Protein AF-A0AA40ZS60-F1 (afdb_monomer_lite)

Secondary structure (DSSP, 8-state):
-HHHHHHHHHHHHHHHHHHHHHHHHTTSS-HHHHHHHHHHHHHHHHHHHHHHHHHHHHHHHHHHHHHHHHHHHHHHHHHHIIIIIHHHHHHHHHHHHHHHHHHHHTTSTT--HHHHHHHHHHHHHHHIIIIIHHHHHH-HHHHHHHHHHHHHHHHHHHHHHH-TT--TTSHHHHIIIIIHHHHHHHHHHHHHHHH----

Organism: NCBI:txid2725562

Foldseek 3Di:
DVVVVVVVVVVVVVVVPVVPVVVVVLVPDDPVVSVVVVVVVVVVVVVVVVVVVVVVVVVVVVVVVVVVVVVVLQVVLVVLLCVQVVVLVVLVVVLLVQLVVLLVLLLDQPRPLVVSLVSNVVSLVSCCVRPLVSCCVNPVVLSVVLNVLSVVLNVQLNVLSPDPVDRCNPVVSVCVRPVVSSVVSSVVNVCSSVVDDRD

Structure (mmCIF, N/CA/C/O backbone):
data_AF-A0AA40ZS60-F1
#
_entry.id   AF-A0AA40ZS60-F1
#
loop_
_atom_site.group_PDB
_atom_site.id
_atom_site.type_symbol
_atom_site.label_atom_id
_atom_site.label_alt_id
_atom_site.label_comp_id
_atom_site.label_asym_id
_atom_site.label_entity_id
_atom_site.label_seq_id
_atom_site.pdbx_PDB_ins_code
_atom_site.Cartn_x
_atom_site.Cartn_y
_atom_site.Cartn_z
_atom_site.occupancy
_atom_site.B_iso_or_equiv
_atom_site.auth_seq_id
_atom_site.auth_comp_id
_atom_site.auth_asym_id
_atom_site.auth_atom_id
_atom_site.pdbx_PDB_model_num
ATOM 1 N N . MET A 1 1 ? 29.402 -1.253 -17.908 1.00 43.25 1 MET A N 1
ATOM 2 C CA . MET A 1 1 ? 30.055 0.065 -18.084 1.00 43.25 1 MET A CA 1
ATOM 3 C C . MET A 1 1 ? 31.578 -0.020 -18.050 1.00 43.25 1 MET A C 1
ATOM 5 O O . MET A 1 1 ? 32.181 0.670 -18.847 1.00 43.25 1 MET A O 1
ATOM 9 N N . VAL A 1 2 ? 32.195 -0.852 -17.194 1.00 38.81 2 VAL A N 1
ATOM 10 C CA . VAL A 1 2 ? 33.664 -1.055 -17.176 1.00 38.81 2 VAL A CA 1
ATOM 11 C C . VAL A 1 2 ? 34.134 -2.032 -18.267 1.00 38.81 2 VAL A C 1
ATOM 13 O O . VAL A 1 2 ? 35.153 -1.788 -18.903 1.00 38.81 2 VAL A O 1
ATOM 16 N N . GLU A 1 3 ? 33.364 -3.088 -18.553 1.00 40.00 3 GLU A N 1
ATOM 17 C CA . GLU A 1 3 ? 33.705 -4.070 -19.600 1.00 40.00 3 GLU A CA 1
ATOM 18 C C . GLU A 1 3 ? 33.696 -3.475 -21.019 1.00 40.00 3 GLU A C 1
ATOM 20 O O . GLU A 1 3 ? 34.597 -3.760 -21.799 1.00 40.00 3 GLU A O 1
ATOM 25 N N . ASP A 1 4 ? 32.750 -2.583 -21.340 1.00 42.56 4 ASP A N 1
ATOM 26 C CA . ASP A 1 4 ? 32.656 -1.948 -22.668 1.00 42.56 4 ASP A CA 1
ATOM 27 C C . ASP A 1 4 ? 33.874 -1.068 -22.998 1.00 42.56 4 ASP A C 1
ATOM 29 O O . ASP A 1 4 ? 34.323 -1.022 -24.141 1.00 42.56 4 ASP A O 1
ATOM 33 N N . THR A 1 5 ? 34.443 -0.392 -21.996 1.00 49.16 5 THR A N 1
ATOM 34 C CA . THR A 1 5 ? 35.677 0.395 -22.145 1.00 49.16 5 THR A CA 1
ATOM 35 C C . THR A 1 5 ? 36.888 -0.485 -22.442 1.00 49.16 5 THR A C 1
ATOM 37 O O . THR A 1 5 ? 37.697 -0.115 -23.285 1.00 49.16 5 THR A O 1
ATOM 40 N N . ILE A 1 6 ? 36.970 -1.671 -21.829 1.00 49.72 6 ILE A N 1
ATOM 41 C CA . ILE A 1 6 ? 38.090 -2.608 -22.009 1.00 49.72 6 ILE A CA 1
ATOM 42 C C . ILE A 1 6 ? 38.112 -3.163 -23.439 1.00 49.72 6 ILE A C 1
ATOM 44 O O . ILE A 1 6 ? 39.173 -3.240 -24.055 1.00 49.72 6 ILE A O 1
ATOM 48 N N . PHE A 1 7 ? 36.946 -3.492 -24.006 1.00 53.38 7 PHE A N 1
ATOM 49 C CA . PHE A 1 7 ? 36.861 -3.969 -25.392 1.00 53.38 7 PHE A CA 1
ATOM 50 C C . PHE A 1 7 ? 37.237 -2.890 -26.419 1.00 53.38 7 PHE A C 1
ATOM 52 O O . PHE A 1 7 ? 37.855 -3.202 -27.438 1.00 53.38 7 PHE A O 1
ATOM 59 N N . ILE A 1 8 ? 36.897 -1.624 -26.157 1.00 55.66 8 ILE A N 1
ATOM 60 C CA . ILE A 1 8 ? 37.248 -0.502 -27.040 1.00 55.66 8 ILE A CA 1
ATOM 61 C C . ILE A 1 8 ? 38.750 -0.185 -26.952 1.00 55.66 8 ILE A C 1
ATOM 63 O O . ILE A 1 8 ? 39.377 0.033 -27.989 1.00 55.66 8 ILE A O 1
ATOM 67 N N . GLU A 1 9 ? 39.344 -0.217 -25.754 1.00 54.28 9 GLU A N 1
ATOM 68 C CA . GLU A 1 9 ? 40.789 -0.020 -25.555 1.00 54.28 9 GLU A CA 1
ATOM 69 C C . GLU A 1 9 ? 41.615 -1.127 -26.223 1.00 54.28 9 GLU A C 1
ATOM 71 O O . GLU A 1 9 ? 42.548 -0.835 -26.968 1.00 54.28 9 GLU A O 1
ATOM 76 N N . GLN A 1 10 ? 41.218 -2.394 -26.059 1.00 54.47 10 GLN A N 1
ATOM 77 C CA . GLN A 1 10 ? 41.893 -3.527 -26.703 1.00 54.47 10 GLN A CA 1
ATOM 78 C C . GLN A 1 10 ? 41.804 -3.476 -28.236 1.00 54.47 10 GLN A C 1
ATOM 80 O O . GLN A 1 10 ? 42.756 -3.850 -28.928 1.00 54.47 10 GLN A O 1
ATOM 85 N N . ALA A 1 11 ? 40.689 -2.985 -28.786 1.00 53.91 11 ALA A N 1
ATOM 86 C CA . ALA A 1 11 ? 40.546 -2.773 -30.225 1.00 53.91 11 ALA A CA 1
ATOM 87 C C . ALA A 1 11 ? 41.440 -1.627 -30.739 1.00 53.91 11 ALA A C 1
ATOM 89 O O . ALA A 1 11 ? 41.993 -1.733 -31.836 1.00 53.91 11 ALA A O 1
ATOM 90 N N . LEU A 1 12 ? 41.623 -0.562 -29.948 1.00 53.81 12 LEU A N 1
ATOM 91 C CA . LEU A 1 12 ? 42.510 0.561 -30.277 1.00 53.81 12 LEU A CA 1
ATOM 92 C C . LEU A 1 12 ? 43.995 0.172 -30.217 1.00 53.81 12 LEU A C 1
ATOM 94 O O . LEU A 1 12 ? 44.754 0.517 -31.124 1.00 53.81 12 LEU A O 1
ATOM 98 N N . ASP A 1 13 ? 44.402 -0.596 -29.207 1.00 51.62 13 ASP A N 1
ATOM 99 C CA . ASP A 1 13 ? 45.782 -1.082 -29.070 1.00 51.62 13 ASP A CA 1
ATOM 100 C C . ASP A 1 13 ? 46.158 -2.099 -30.156 1.00 51.62 13 ASP A C 1
ATOM 102 O O . ASP A 1 13 ? 47.293 -2.129 -30.640 1.00 51.62 13 ASP A O 1
ATOM 106 N N . SER A 1 14 ? 45.186 -2.888 -30.618 1.00 57.03 14 SER A N 1
ATOM 107 C CA . SER A 1 14 ? 45.367 -3.789 -31.761 1.00 57.03 14 SER A CA 1
ATOM 108 C C . SER A 1 14 ? 45.566 -3.027 -33.080 1.00 57.03 14 SER A C 1
ATOM 110 O O . SER A 1 14 ? 46.223 -3.532 -33.987 1.00 57.03 14 SER A O 1
ATOM 112 N N . LEU A 1 15 ? 45.048 -1.800 -33.204 1.00 50.91 15 LEU A N 1
ATOM 113 C CA . LEU A 1 15 ? 45.256 -0.943 -34.379 1.00 50.91 15 LEU A CA 1
ATOM 114 C C . LEU A 1 15 ? 46.623 -0.239 -34.365 1.00 50.91 15 LEU A C 1
ATOM 116 O O . LEU A 1 15 ? 47.173 0.028 -35.435 1.00 50.91 15 LEU A O 1
ATOM 120 N N . SER A 1 16 ? 47.184 0.051 -33.185 1.00 54.88 16 SER A N 1
ATOM 121 C CA . SER A 1 16 ? 48.438 0.812 -33.059 1.00 54.88 16 SER A CA 1
ATOM 122 C C . SER A 1 16 ? 49.704 -0.049 -33.176 1.00 54.88 16 SER A C 1
ATOM 124 O O . SER A 1 16 ? 50.720 0.439 -33.674 1.00 54.88 16 SER A O 1
ATOM 126 N N . ASN A 1 17 ? 49.640 -1.331 -32.786 1.00 52.34 17 ASN A N 1
ATOM 127 C CA . ASN A 1 17 ? 50.820 -2.203 -32.661 1.00 52.34 17 ASN A CA 1
ATOM 128 C C . ASN A 1 17 ? 51.055 -3.175 -33.833 1.00 52.34 17 ASN A C 1
ATOM 130 O O . ASN A 1 17 ? 52.170 -3.665 -34.018 1.00 52.34 17 ASN A O 1
ATOM 134 N N . VAL A 1 18 ? 50.057 -3.427 -34.684 1.00 52.84 18 VAL A N 1
ATOM 135 C CA . VAL A 1 18 ? 50.230 -4.224 -35.919 1.00 52.84 18 VAL A CA 1
ATOM 136 C C . VAL A 1 18 ? 51.209 -3.596 -36.946 1.00 52.84 18 VAL A C 1
ATOM 138 O O . VAL A 1 18 ? 51.947 -4.353 -37.585 1.00 52.84 18 VAL A O 1
ATOM 141 N N . PRO A 1 19 ? 51.339 -2.257 -37.092 1.00 52.72 19 PRO A N 1
ATOM 142 C CA . PRO A 1 19 ? 52.265 -1.647 -38.056 1.00 52.72 19 PRO A CA 1
ATOM 143 C C . PRO A 1 19 ? 53.757 -1.929 -37.787 1.00 52.72 19 PRO A C 1
ATOM 145 O O . PRO A 1 19 ? 54.567 -1.966 -38.721 1.00 52.72 19 PRO A O 1
ATOM 148 N N . GLN A 1 20 ? 54.158 -2.119 -36.524 1.00 51.19 20 GLN A N 1
ATOM 149 C CA . GLN A 1 20 ? 55.580 -2.199 -36.154 1.00 51.19 20 GLN A CA 1
ATOM 150 C C . GLN A 1 20 ? 56.211 -3.570 -36.426 1.00 51.19 20 GLN A C 1
ATOM 152 O O . GLN A 1 20 ? 57.350 -3.629 -36.882 1.00 51.19 20 GLN A O 1
ATOM 157 N N . ALA A 1 21 ? 55.488 -4.674 -36.224 1.00 52.75 21 ALA A N 1
ATOM 158 C CA . ALA A 1 21 ? 56.042 -6.012 -36.463 1.00 52.75 21 ALA A CA 1
ATOM 159 C C . ALA A 1 21 ? 56.184 -6.338 -37.965 1.00 52.75 21 ALA A C 1
ATOM 161 O O . ALA A 1 21 ? 57.132 -7.006 -38.380 1.00 52.75 21 ALA A O 1
ATOM 162 N N . VAL A 1 22 ? 55.270 -5.829 -38.798 1.00 53.44 22 VAL A N 1
ATOM 163 C CA . VAL A 1 22 ? 55.234 -6.099 -40.248 1.00 53.44 22 VAL A CA 1
ATOM 164 C C . VAL A 1 22 ? 56.262 -5.255 -41.012 1.00 53.44 22 VAL A C 1
ATOM 166 O O . VAL A 1 22 ? 56.898 -5.744 -41.947 1.00 53.44 22 VAL A O 1
ATOM 169 N N . SER A 1 23 ? 56.501 -4.011 -40.584 1.00 52.91 23 SER A N 1
ATOM 170 C CA . SER A 1 23 ? 57.473 -3.112 -41.228 1.00 52.91 23 SER A CA 1
ATOM 171 C C . SER A 1 23 ? 58.924 -3.609 -41.143 1.00 52.91 23 SER A C 1
ATOM 173 O O . SER A 1 23 ? 59.706 -3.369 -42.065 1.00 52.91 23 SER A O 1
ATOM 175 N N . VAL A 1 24 ? 59.279 -4.366 -40.098 1.00 54.69 24 VAL A N 1
ATOM 176 C CA . VAL A 1 24 ? 60.620 -4.955 -39.928 1.00 54.69 24 VAL A CA 1
ATOM 177 C C . VAL A 1 24 ? 60.843 -6.152 -40.865 1.00 54.69 24 VAL A C 1
ATOM 179 O O . VAL A 1 24 ? 61.927 -6.292 -41.430 1.00 54.69 24 VAL A O 1
ATOM 182 N N . 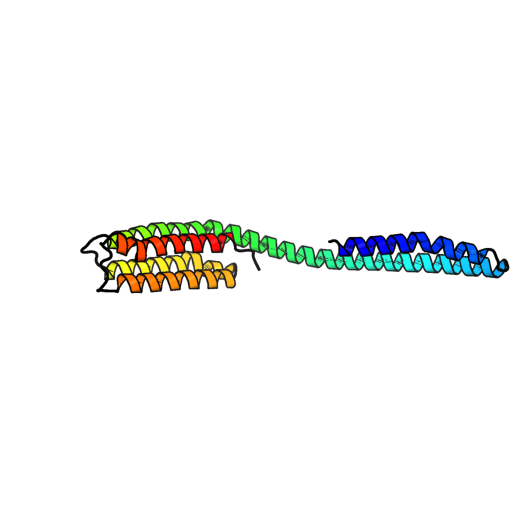PHE A 1 25 ? 59.817 -6.975 -41.109 1.00 52.41 25 PHE A N 1
ATOM 183 C CA . PHE A 1 25 ? 59.914 -8.156 -41.984 1.00 52.41 25 PHE A CA 1
ATOM 184 C C . PHE A 1 25 ? 59.927 -7.798 -43.487 1.00 52.41 25 PHE A C 1
ATOM 186 O O . PHE A 1 25 ? 60.478 -8.520 -44.318 1.00 52.41 25 PHE A O 1
ATOM 193 N N . LEU A 1 26 ? 59.368 -6.640 -43.854 1.00 50.38 26 LEU A N 1
ATOM 194 C CA . LEU A 1 26 ? 59.329 -6.129 -45.231 1.00 50.38 26 LEU A CA 1
ATOM 195 C C . LEU A 1 26 ? 60.673 -5.555 -45.727 1.00 50.38 26 LEU A C 1
ATOM 197 O O . LEU A 1 26 ? 60.802 -5.235 -46.909 1.00 50.38 26 LEU A O 1
ATOM 201 N N . ASN A 1 27 ? 61.681 -5.381 -44.867 1.00 54.94 27 ASN A N 1
ATOM 202 C CA . ASN A 1 27 ? 62.978 -4.806 -45.259 1.00 54.94 27 ASN A CA 1
ATOM 203 C C . ASN A 1 27 ? 64.022 -5.843 -45.711 1.00 54.94 27 ASN A C 1
ATOM 205 O O . ASN A 1 27 ? 65.072 -5.453 -46.214 1.00 54.94 27 ASN A O 1
ATOM 209 N N . THR A 1 28 ? 63.727 -7.142 -45.602 1.00 51.97 28 THR A N 1
ATOM 210 C CA . THR A 1 28 ? 64.647 -8.249 -45.938 1.00 51.97 28 THR A CA 1
ATOM 211 C C . THR A 1 28 ? 64.202 -9.108 -47.130 1.00 51.97 28 THR A C 1
ATOM 213 O O . THR A 1 28 ? 64.894 -10.059 -47.487 1.00 51.97 28 THR A O 1
ATOM 216 N N . SER A 1 29 ? 63.079 -8.787 -47.781 1.00 53.38 29 SER A N 1
ATOM 217 C CA . SER A 1 29 ? 62.515 -9.560 -48.900 1.00 53.38 29 SER A CA 1
ATOM 218 C C . SER A 1 29 ? 62.679 -8.861 -50.261 1.00 53.38 29 SER A C 1
ATOM 220 O O . SER A 1 29 ? 62.675 -7.636 -50.359 1.00 53.38 29 SER A O 1
ATOM 222 N N . SER A 1 30 ? 62.847 -9.663 -51.324 1.00 56.19 30 SER A N 1
ATOM 223 C CA . SER A 1 30 ? 62.997 -9.205 -52.719 1.00 56.19 30 SER A CA 1
ATOM 224 C C . SER A 1 30 ? 61.858 -8.249 -53.135 1.00 56.19 30 SER A C 1
ATOM 226 O O . SER A 1 30 ? 60.709 -8.474 -52.742 1.00 56.19 30 SER A O 1
ATOM 228 N N . PRO A 1 31 ? 62.140 -7.203 -53.944 1.00 60.78 31 PRO A N 1
ATOM 229 C CA . PRO A 1 31 ? 61.227 -6.081 -54.211 1.00 60.78 31 PRO A CA 1
ATOM 230 C C . PRO A 1 31 ? 59.842 -6.489 -54.733 1.00 60.78 31 PRO A C 1
ATOM 232 O O . PRO A 1 31 ? 58.862 -5.802 -54.467 1.00 60.78 31 PRO A O 1
ATOM 235 N N . ILE A 1 32 ? 59.740 -7.631 -55.417 1.00 57.78 32 ILE A N 1
ATOM 236 C CA . ILE A 1 32 ? 58.480 -8.149 -55.973 1.00 57.78 32 ILE A CA 1
ATOM 237 C C . ILE A 1 32 ? 57.552 -8.684 -54.867 1.00 57.78 32 ILE A C 1
ATOM 239 O O . ILE A 1 32 ? 56.347 -8.445 -54.898 1.00 57.78 32 ILE A O 1
ATOM 243 N N . TYR A 1 33 ? 58.102 -9.363 -53.856 1.00 57.44 33 TYR A N 1
ATOM 244 C CA . TYR A 1 33 ? 57.316 -9.916 -52.746 1.00 57.44 33 TYR A CA 1
ATOM 245 C C . TYR A 1 33 ? 56.830 -8.825 -51.788 1.00 57.44 33 TYR A C 1
ATOM 247 O O . TYR A 1 33 ? 55.738 -8.939 -51.236 1.00 57.44 33 TYR A O 1
ATOM 255 N N . LYS A 1 34 ? 57.607 -7.745 -51.635 1.00 63.12 34 LYS A N 1
ATOM 256 C CA . LYS A 1 34 ? 57.262 -6.594 -50.792 1.00 63.12 34 LYS A CA 1
ATOM 257 C C . LYS A 1 34 ? 56.017 -5.861 -51.302 1.00 63.12 34 LYS A C 1
ATOM 259 O O . LYS A 1 34 ? 55.135 -5.566 -50.505 1.00 63.12 34 LYS A O 1
ATOM 264 N N . SER A 1 35 ? 55.916 -5.620 -52.612 1.00 65.81 35 SER A N 1
ATOM 265 C CA . SER A 1 35 ? 54.746 -4.953 -53.206 1.00 65.81 35 SER A CA 1
ATOM 266 C C . SER A 1 35 ? 53.478 -5.802 -53.128 1.00 65.81 35 SER A C 1
ATOM 268 O O . SER A 1 35 ? 52.437 -5.293 -52.731 1.00 65.81 35 SER A O 1
ATOM 270 N N . ILE A 1 36 ? 53.566 -7.104 -53.425 1.00 69.12 36 ILE A N 1
ATOM 271 C CA . ILE A 1 36 ? 52.401 -8.002 -53.364 1.00 69.12 36 ILE A CA 1
ATOM 272 C C . ILE A 1 36 ? 51.890 -8.135 -51.921 1.00 69.12 36 ILE A C 1
ATOM 274 O O . ILE A 1 36 ? 50.683 -8.128 -51.686 1.00 69.12 36 ILE A O 1
ATOM 278 N N . LEU A 1 37 ? 52.796 -8.232 -50.943 1.00 69.06 37 LEU A N 1
ATOM 279 C CA . LEU A 1 37 ? 52.422 -8.357 -49.535 1.00 69.06 37 LEU A CA 1
ATOM 280 C C . LEU A 1 37 ? 51.814 -7.058 -48.977 1.00 69.06 37 LEU A C 1
ATOM 282 O O . LEU A 1 37 ? 50.862 -7.121 -48.201 1.00 69.06 37 LEU A O 1
ATOM 286 N N . ASP A 1 38 ? 52.320 -5.896 -49.398 1.00 72.44 38 ASP A N 1
ATOM 287 C CA . ASP A 1 38 ? 51.793 -4.586 -48.996 1.00 72.44 38 ASP A CA 1
ATOM 288 C C . ASP A 1 38 ? 50.390 -4.323 -49.582 1.00 72.44 38 ASP A C 1
ATOM 290 O O . ASP A 1 38 ? 49.503 -3.826 -48.884 1.00 72.44 38 ASP A O 1
ATOM 294 N N . ASP A 1 39 ? 50.139 -4.749 -50.824 1.00 74.44 39 ASP A N 1
ATOM 295 C CA . ASP A 1 39 ? 48.810 -4.672 -51.443 1.00 74.44 39 ASP A CA 1
ATOM 296 C C . ASP A 1 39 ? 47.794 -5.580 -50.730 1.00 74.44 39 ASP A C 1
ATOM 298 O O . ASP A 1 39 ? 46.684 -5.145 -50.410 1.00 74.44 39 ASP A O 1
ATOM 302 N N . ILE A 1 40 ? 48.181 -6.818 -50.394 1.00 78.56 40 ILE A N 1
ATOM 303 C CA . ILE A 1 40 ? 47.336 -7.745 -49.622 1.00 78.56 40 ILE A CA 1
ATOM 304 C C . ILE A 1 40 ? 47.028 -7.173 -48.233 1.00 78.56 40 ILE A C 1
ATOM 306 O O . ILE A 1 40 ? 45.882 -7.234 -47.783 1.00 78.56 40 ILE A O 1
ATOM 310 N N . TYR A 1 41 ? 48.021 -6.587 -47.561 1.00 74.88 41 TYR A N 1
ATOM 311 C CA . TYR A 1 41 ? 47.847 -5.996 -46.235 1.00 74.88 41 TYR A CA 1
ATOM 312 C C . TYR A 1 41 ? 46.885 -4.800 -46.255 1.00 74.88 41 TYR A C 1
ATOM 314 O O . TYR A 1 41 ? 45.995 -4.694 -45.403 1.00 74.88 41 TYR A O 1
ATOM 322 N N . LYS A 1 42 ? 47.000 -3.922 -47.256 1.00 77.88 42 LYS A N 1
ATOM 323 C CA . LYS A 1 42 ? 46.077 -2.793 -47.443 1.00 77.88 42 LYS A CA 1
ATOM 324 C C . LYS A 1 42 ? 44.649 -3.271 -47.692 1.00 77.88 42 LYS A C 1
ATOM 326 O O . LYS A 1 42 ? 43.724 -2.766 -47.055 1.00 77.88 42 LYS A O 1
ATOM 331 N N . ILE A 1 43 ? 44.466 -4.281 -48.545 1.00 79.75 43 ILE A N 1
ATOM 332 C CA . ILE A 1 43 ? 43.149 -4.873 -48.824 1.00 79.75 43 ILE A CA 1
ATOM 333 C C . ILE A 1 43 ? 42.559 -5.502 -47.554 1.00 79.75 43 ILE A C 1
ATOM 335 O O . ILE A 1 43 ? 41.403 -5.241 -47.221 1.00 79.75 43 ILE A O 1
ATOM 339 N N . ALA A 1 44 ? 43.355 -6.261 -46.799 1.00 74.19 44 ALA A N 1
ATOM 340 C CA . ALA A 1 44 ? 42.927 -6.853 -45.533 1.00 74.19 44 ALA A CA 1
ATOM 341 C C . ALA A 1 44 ? 42.517 -5.782 -44.508 1.00 74.19 44 ALA A C 1
ATOM 343 O O . ALA A 1 44 ? 41.483 -5.917 -43.856 1.00 74.19 44 ALA A O 1
ATOM 344 N N . THR A 1 45 ? 43.271 -4.684 -44.420 1.00 78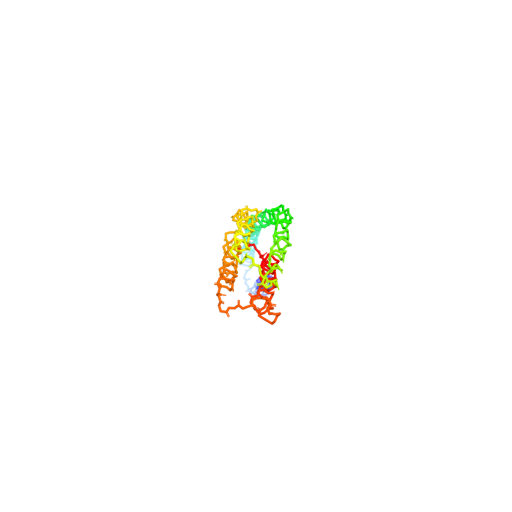.12 45 THR A N 1
ATOM 345 C CA . THR A 1 45 ? 42.974 -3.560 -43.518 1.00 78.12 45 THR A CA 1
ATOM 346 C C . THR A 1 45 ? 41.636 -2.900 -43.863 1.00 78.12 45 THR A C 1
ATOM 348 O O . THR A 1 45 ? 40.823 -2.649 -42.972 1.00 78.12 45 THR A O 1
ATOM 351 N N . VAL A 1 46 ? 41.358 -2.678 -45.152 1.00 84.31 46 VAL A N 1
ATOM 352 C CA . VAL A 1 46 ? 40.076 -2.120 -45.621 1.00 84.31 46 VAL A CA 1
ATOM 353 C C . VAL A 1 46 ? 38.909 -3.064 -45.314 1.00 84.31 46 VAL A C 1
ATOM 355 O O . VAL A 1 46 ? 37.842 -2.613 -44.888 1.00 84.31 46 VAL A O 1
ATOM 358 N N . ILE A 1 47 ? 39.109 -4.374 -45.476 1.00 83.00 47 ILE A N 1
ATOM 359 C CA . ILE A 1 47 ? 38.092 -5.388 -45.171 1.00 83.00 47 ILE A CA 1
ATOM 360 C C . ILE A 1 47 ? 37.793 -5.418 -43.667 1.00 83.00 47 ILE A C 1
ATOM 362 O O . ILE A 1 47 ? 36.627 -5.341 -43.281 1.00 83.00 47 ILE A O 1
ATOM 366 N N . ILE A 1 48 ? 38.819 -5.456 -42.810 1.00 79.75 48 ILE A N 1
ATOM 367 C CA . ILE A 1 48 ? 38.657 -5.457 -41.346 1.00 79.75 48 ILE A CA 1
ATOM 368 C C . ILE A 1 48 ? 37.950 -4.180 -40.878 1.00 79.75 48 ILE A C 1
ATOM 370 O O . ILE A 1 48 ? 37.001 -4.254 -40.096 1.00 79.75 48 ILE A O 1
ATOM 374 N N . ALA A 1 49 ? 38.347 -3.014 -41.397 1.00 81.06 49 ALA A N 1
ATOM 375 C CA . ALA A 1 49 ? 37.688 -1.747 -41.084 1.00 81.06 49 ALA A CA 1
ATOM 376 C C . ALA A 1 49 ? 36.201 -1.756 -41.482 1.00 81.06 49 ALA A C 1
ATOM 378 O O . ALA A 1 49 ? 35.352 -1.291 -40.721 1.00 81.06 49 ALA A O 1
ATOM 379 N N . SER A 1 50 ? 35.873 -2.346 -42.635 1.00 81.94 50 SER A N 1
ATOM 380 C CA . SER A 1 50 ? 34.491 -2.473 -43.115 1.00 81.94 50 SER A CA 1
ATOM 381 C C . SER A 1 50 ? 33.655 -3.405 -42.233 1.00 81.94 50 SER A C 1
ATOM 383 O O . SER A 1 50 ? 32.520 -3.070 -41.891 1.00 81.94 50 SER A O 1
ATOM 385 N N . PHE A 1 51 ? 34.214 -4.541 -41.804 1.00 86.69 51 PHE A N 1
ATOM 386 C CA . PHE A 1 51 ? 33.546 -5.442 -40.861 1.00 86.69 51 PHE A CA 1
ATOM 387 C C . PHE A 1 51 ? 33.328 -4.784 -39.499 1.00 86.69 51 PHE A C 1
ATOM 389 O O . PHE A 1 51 ? 32.232 -4.884 -38.952 1.00 86.69 51 PHE A O 1
ATOM 396 N N . ASN A 1 52 ? 34.317 -4.062 -38.974 1.00 82.69 52 ASN A N 1
ATOM 397 C CA . ASN A 1 52 ? 34.183 -3.357 -37.699 1.00 82.69 52 ASN A CA 1
ATOM 398 C C . ASN A 1 52 ? 33.117 -2.257 -37.766 1.00 82.69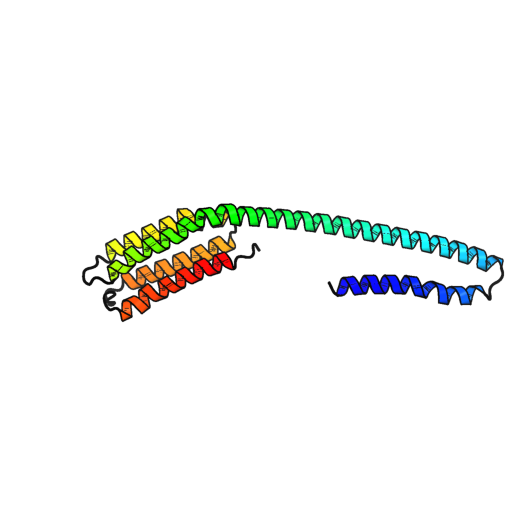 52 ASN A C 1
ATOM 400 O O . ASN A 1 52 ? 32.286 -2.152 -36.864 1.00 82.69 52 ASN A O 1
ATOM 404 N N . ALA A 1 53 ? 33.079 -1.488 -38.858 1.00 82.75 53 ALA A N 1
ATOM 405 C CA . ALA A 1 53 ? 32.035 -0.493 -39.087 1.00 82.75 53 ALA A CA 1
ATOM 406 C C . ALA A 1 53 ? 30.641 -1.139 -39.182 1.00 82.75 53 ALA A C 1
ATOM 408 O O . ALA A 1 53 ? 29.681 -0.644 -38.588 1.00 82.75 53 ALA A O 1
ATOM 409 N N . TRP A 1 54 ? 30.534 -2.278 -39.871 1.00 86.25 54 TRP A N 1
ATOM 410 C CA . TRP A 1 54 ? 29.295 -3.050 -39.962 1.00 86.25 54 TRP A CA 1
ATOM 411 C C . TRP A 1 54 ? 28.839 -3.583 -38.597 1.00 86.25 54 TRP A C 1
ATOM 413 O O . TRP A 1 54 ? 27.679 -3.405 -38.223 1.00 86.25 54 TRP A O 1
ATOM 423 N N . PHE A 1 55 ? 29.739 -4.189 -37.820 1.00 77.62 55 PHE A N 1
ATOM 424 C CA . PHE A 1 55 ? 29.437 -4.686 -36.477 1.00 77.62 55 PHE A CA 1
ATOM 425 C C . PHE A 1 55 ? 29.000 -3.560 -35.538 1.00 77.62 55 PHE A C 1
ATOM 427 O O . PHE A 1 55 ? 27.986 -3.704 -34.853 1.00 77.62 55 PHE A O 1
ATOM 434 N N . ALA A 1 56 ? 29.702 -2.424 -35.551 1.00 79.75 56 ALA A N 1
ATOM 435 C CA . ALA A 1 56 ? 29.327 -1.250 -34.768 1.00 79.75 56 ALA A CA 1
ATOM 436 C C . ALA A 1 56 ? 27.919 -0.753 -35.137 1.00 79.75 56 ALA A C 1
ATOM 438 O O . ALA A 1 56 ? 27.101 -0.496 -34.252 1.00 79.75 56 ALA A O 1
ATOM 439 N N . TYR A 1 57 ? 27.600 -0.695 -36.434 1.00 86.81 57 TYR A N 1
ATOM 440 C CA . TYR A 1 57 ? 26.273 -0.308 -36.915 1.00 86.81 57 TYR A CA 1
ATOM 441 C C . TYR A 1 57 ? 25.173 -1.280 -36.454 1.00 86.81 57 TYR A C 1
ATOM 443 O O . TYR A 1 57 ? 24.120 -0.847 -35.978 1.00 86.81 57 TYR A O 1
ATOM 451 N N . VAL A 1 58 ? 25.410 -2.592 -36.550 1.00 80.81 58 VAL A N 1
ATOM 452 C CA . VAL A 1 58 ? 24.442 -3.616 -36.122 1.00 80.81 58 VAL A CA 1
ATOM 453 C C . VAL A 1 58 ? 24.212 -3.567 -34.609 1.00 80.81 58 VAL A C 1
ATOM 455 O O . VAL A 1 58 ? 23.057 -3.575 -34.177 1.00 80.81 58 VAL A O 1
ATOM 458 N N . ILE A 1 59 ? 25.277 -3.462 -33.805 1.00 80.06 59 ILE A N 1
ATOM 459 C CA . ILE A 1 59 ? 25.179 -3.350 -32.341 1.00 80.06 59 ILE A CA 1
ATOM 460 C C . ILE A 1 59 ? 24.400 -2.091 -31.957 1.00 80.06 59 ILE A C 1
ATOM 462 O O . ILE A 1 59 ? 23.477 -2.170 -31.148 1.00 80.06 59 ILE A O 1
ATOM 466 N N . PHE A 1 60 ? 24.710 -0.949 -32.574 1.00 77.50 60 PHE A N 1
ATOM 467 C CA . PHE A 1 60 ? 24.021 0.312 -32.305 1.00 77.50 60 PHE A CA 1
ATOM 468 C C . PHE A 1 60 ? 22.528 0.239 -32.648 1.00 77.50 60 PHE A C 1
ATOM 470 O O . PHE A 1 60 ? 21.683 0.626 -31.843 1.00 77.50 60 PHE A O 1
ATOM 477 N N . LYS A 1 61 ? 22.176 -0.335 -33.805 1.00 77.44 61 LYS A N 1
ATOM 478 C CA . LYS A 1 61 ? 20.778 -0.485 -34.231 1.00 77.44 61 LYS A CA 1
ATOM 479 C C . LYS A 1 61 ? 19.984 -1.420 -33.313 1.00 77.44 61 LYS A C 1
ATOM 481 O O . LYS A 1 61 ? 18.836 -1.123 -32.985 1.00 77.44 61 LYS A O 1
ATOM 486 N N . LEU A 1 62 ? 20.576 -2.541 -32.895 1.00 71.50 62 LEU A N 1
ATOM 487 C CA . LEU A 1 62 ? 19.935 -3.482 -31.971 1.00 71.50 62 LEU A CA 1
ATOM 488 C C . LEU A 1 62 ? 19.795 -2.899 -30.560 1.00 71.50 62 LEU A C 1
ATOM 490 O O . LEU A 1 62 ? 18.774 -3.133 -29.912 1.00 71.50 62 LEU A O 1
ATOM 494 N N . LYS A 1 63 ? 20.792 -2.136 -30.097 1.00 70.69 63 LYS A N 1
ATOM 495 C CA . LYS A 1 63 ? 20.778 -1.476 -28.789 1.00 70.69 63 LYS A CA 1
ATOM 496 C C . LYS A 1 63 ? 19.717 -0.378 -28.735 1.00 70.69 63 LYS A C 1
ATOM 498 O O . LYS A 1 63 ? 18.877 -0.430 -27.845 1.00 70.69 63 LYS A O 1
ATOM 503 N N . ASN A 1 64 ? 19.671 0.512 -29.729 1.00 71.25 64 ASN A N 1
ATOM 504 C CA . ASN A 1 64 ? 18.675 1.586 -29.777 1.00 71.25 64 ASN A CA 1
ATOM 505 C C . ASN A 1 64 ? 17.246 1.046 -29.850 1.00 71.25 64 ASN A C 1
ATOM 507 O O . ASN A 1 64 ? 16.386 1.532 -29.131 1.00 71.25 64 ASN A O 1
ATOM 511 N N . LYS A 1 65 ? 16.992 -0.005 -30.645 1.00 69.88 65 LYS A N 1
ATOM 512 C CA . LYS A 1 65 ? 15.646 -0.591 -30.730 1.00 69.88 65 LYS A CA 1
ATOM 513 C C . LYS A 1 65 ? 15.165 -1.133 -29.378 1.00 69.88 65 LYS A C 1
ATOM 515 O O . LYS A 1 65 ? 14.034 -0.871 -28.987 1.00 69.88 65 LYS A O 1
ATOM 520 N N . LYS A 1 66 ? 16.019 -1.880 -28.669 1.00 65.88 66 LYS A N 1
ATOM 521 C CA . LYS A 1 66 ? 15.681 -2.406 -27.336 1.00 65.88 66 LYS A CA 1
ATOM 522 C C . LYS A 1 66 ? 15.506 -1.281 -26.319 1.00 65.88 66 LYS A C 1
ATOM 524 O O . LYS A 1 66 ? 14.578 -1.328 -25.524 1.00 65.88 66 LYS A O 1
ATOM 529 N N . GLU A 1 67 ? 16.386 -0.284 -26.357 1.00 67.38 67 GLU A N 1
ATOM 530 C CA . GLU A 1 67 ? 16.367 0.842 -25.428 1.00 67.38 67 GLU A CA 1
ATOM 531 C C . GLU A 1 67 ? 15.116 1.716 -25.617 1.00 67.38 67 GLU A C 1
ATOM 533 O O . GLU A 1 67 ? 14.473 2.071 -24.629 1.00 67.38 67 GLU A O 1
ATOM 538 N N . ASP A 1 68 ? 14.713 1.985 -26.860 1.00 67.19 68 ASP A N 1
ATOM 539 C CA . ASP A 1 68 ? 13.506 2.751 -27.186 1.00 67.19 68 ASP A CA 1
ATOM 540 C C . ASP A 1 68 ? 12.223 2.017 -26.762 1.00 67.19 68 ASP A C 1
ATOM 542 O O . ASP A 1 68 ? 11.353 2.630 -26.142 1.00 67.19 68 ASP A O 1
ATOM 546 N N . GLU A 1 69 ? 12.123 0.703 -27.005 1.00 66.12 69 GLU A N 1
ATOM 547 C CA . GLU A 1 69 ? 10.980 -0.113 -26.560 1.00 66.12 69 GLU A CA 1
ATOM 548 C C . GLU A 1 69 ? 10.863 -0.132 -25.025 1.00 66.12 69 GLU A C 1
ATOM 550 O O . GLU A 1 69 ? 9.773 0.074 -24.483 1.00 66.12 69 GLU A O 1
ATOM 555 N N . THR A 1 70 ? 11.981 -0.302 -24.308 1.00 68.06 70 THR A N 1
ATOM 556 C CA . THR A 1 70 ? 11.988 -0.258 -22.834 1.00 68.06 70 THR A CA 1
ATOM 557 C C . THR A 1 70 ? 11.649 1.127 -22.291 1.00 68.06 70 THR A C 1
ATOM 559 O O . THR A 1 70 ? 10.833 1.243 -21.382 1.00 68.06 70 THR A O 1
ATOM 562 N N . LYS A 1 71 ? 12.186 2.195 -22.893 1.00 74.06 71 LYS A N 1
ATOM 563 C CA . LYS A 1 71 ? 11.897 3.578 -22.490 1.00 74.06 71 LYS A CA 1
ATOM 564 C C . LYS A 1 71 ? 10.440 3.950 -22.732 1.00 74.06 71 LYS A C 1
ATOM 566 O O . LYS A 1 71 ? 9.858 4.685 -21.936 1.00 74.06 71 LYS A O 1
ATOM 571 N N . GLU A 1 72 ? 9.837 3.479 -23.822 1.00 67.19 72 GLU A N 1
ATOM 572 C CA . GLU A 1 72 ? 8.428 3.738 -24.104 1.00 67.19 72 GLU A CA 1
ATOM 573 C C . GLU A 1 72 ? 7.510 2.988 -23.128 1.00 67.19 72 GLU A C 1
ATOM 575 O O . GLU A 1 72 ? 6.538 3.578 -22.645 1.00 67.19 72 GLU A O 1
ATOM 580 N N . ALA A 1 73 ? 7.830 1.732 -22.800 1.00 64.25 73 ALA A N 1
ATOM 581 C CA . ALA A 1 73 ? 7.126 0.958 -21.780 1.00 64.25 73 ALA A CA 1
ATOM 582 C C . ALA A 1 73 ? 7.240 1.616 -20.395 1.00 64.25 73 ALA A C 1
ATOM 584 O O . ALA A 1 73 ? 6.215 1.865 -19.758 1.00 64.25 73 ALA A O 1
ATOM 585 N N . ASP A 1 74 ? 8.448 2.014 -19.988 1.00 69.81 74 ASP A N 1
ATOM 586 C CA . ASP A 1 74 ? 8.702 2.729 -18.732 1.00 69.81 74 ASP A CA 1
ATOM 587 C C . ASP A 1 74 ? 7.955 4.062 -18.680 1.00 69.81 74 ASP A C 1
ATOM 589 O O . ASP A 1 74 ? 7.369 4.416 -17.658 1.00 69.81 74 ASP A O 1
ATOM 593 N N . ARG A 1 75 ? 7.911 4.803 -19.793 1.00 68.50 75 ARG A N 1
ATOM 594 C CA . ARG A 1 75 ? 7.168 6.064 -19.882 1.00 68.50 75 ARG A CA 1
ATOM 595 C C . ARG A 1 75 ? 5.661 5.842 -19.785 1.00 68.50 75 ARG A C 1
ATOM 597 O O . ARG A 1 75 ? 4.989 6.620 -19.114 1.00 68.50 75 ARG A O 1
ATOM 604 N N . LYS A 1 76 ? 5.114 4.812 -20.438 1.00 66.56 76 LYS A N 1
ATOM 605 C CA . LYS A 1 76 ? 3.686 4.460 -20.336 1.00 66.56 76 LYS A CA 1
ATOM 606 C C . LYS A 1 76 ? 3.330 4.012 -18.923 1.00 66.56 76 LYS A C 1
ATOM 608 O O . LYS A 1 76 ? 2.310 4.448 -18.402 1.00 66.56 76 LYS A O 1
ATOM 613 N N . LEU A 1 77 ? 4.191 3.227 -18.286 1.00 68.25 77 LEU A N 1
ATOM 614 C CA . LEU A 1 77 ? 4.044 2.813 -16.897 1.00 68.25 77 LEU A CA 1
ATOM 615 C C . LEU A 1 77 ? 4.152 4.007 -15.940 1.00 68.25 77 LEU A C 1
ATOM 617 O O . LEU A 1 77 ? 3.347 4.115 -15.025 1.00 68.25 77 LEU A O 1
ATOM 621 N N . ALA A 1 78 ? 5.073 4.944 -16.169 1.00 69.94 78 ALA A N 1
ATOM 622 C CA . ALA A 1 78 ? 5.183 6.178 -15.393 1.00 69.94 78 ALA A CA 1
ATOM 623 C C . ALA A 1 78 ? 3.952 7.080 -15.566 1.00 69.94 78 ALA A C 1
ATOM 625 O O . ALA A 1 78 ? 3.420 7.575 -14.581 1.00 69.94 78 ALA A O 1
ATOM 626 N N . LEU A 1 79 ? 3.451 7.248 -16.792 1.00 64.44 79 LEU A N 1
ATOM 627 C CA . LEU A 1 79 ? 2.228 8.008 -17.061 1.00 64.44 79 LEU A CA 1
ATOM 628 C C . LEU A 1 79 ? 1.000 7.343 -16.438 1.00 64.44 79 LEU A C 1
ATOM 630 O O . LEU A 1 79 ? 0.173 8.033 -15.856 1.00 64.44 79 LEU A O 1
ATOM 634 N N . MET A 1 80 ? 0.892 6.018 -16.524 1.00 65.44 80 MET A N 1
ATOM 635 C CA . MET A 1 80 ? -0.182 5.256 -15.893 1.00 65.44 80 MET A CA 1
ATOM 636 C C . MET A 1 80 ? -0.094 5.336 -14.366 1.00 65.44 80 MET A C 1
ATOM 638 O O . MET A 1 80 ? -1.107 5.577 -13.721 1.00 65.44 80 MET A O 1
ATOM 642 N N . LYS A 1 81 ? 1.111 5.237 -13.789 1.00 66.75 81 LYS A N 1
ATOM 643 C CA . LYS A 1 81 ? 1.364 5.506 -12.368 1.00 66.75 81 LYS A CA 1
ATOM 644 C C . LYS A 1 81 ? 0.899 6.904 -11.992 1.00 66.75 81 LYS A C 1
ATOM 646 O O . LYS A 1 81 ? 0.080 7.024 -11.104 1.00 66.75 81 LYS A O 1
ATOM 651 N N . THR A 1 82 ? 1.354 7.949 -12.671 1.00 67.00 82 THR A N 1
ATOM 652 C CA . THR A 1 82 ? 0.982 9.327 -12.326 1.00 67.00 82 THR A CA 1
ATOM 653 C C . THR A 1 82 ? -0.519 9.567 -12.491 1.00 67.00 82 THR A C 1
ATOM 655 O O . THR A 1 82 ? -1.159 10.072 -11.583 1.00 67.00 82 THR A O 1
ATOM 658 N N . LEU A 1 8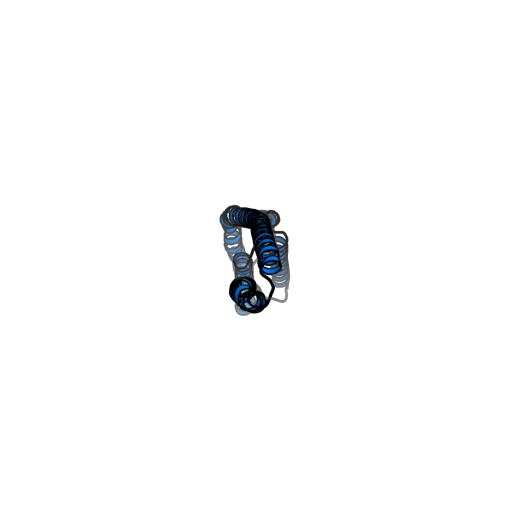3 ? -1.123 9.163 -13.609 1.00 62.22 83 LEU A N 1
ATOM 659 C CA . LEU A 1 83 ? -2.535 9.449 -13.885 1.00 62.22 83 LEU A CA 1
ATOM 660 C C . LEU A 1 83 ? -3.494 8.631 -13.018 1.00 62.22 83 LEU A C 1
ATOM 662 O O . LEU A 1 83 ? -4.503 9.162 -12.559 1.00 62.22 83 LEU A O 1
ATOM 666 N N . VAL A 1 84 ? -3.202 7.346 -12.809 1.00 65.19 84 VAL A N 1
ATOM 667 C CA . VAL A 1 84 ? -4.082 6.450 -12.052 1.00 65.19 84 VAL A CA 1
ATOM 668 C C . VAL A 1 84 ? -3.776 6.542 -10.561 1.00 65.19 84 VAL A C 1
ATOM 670 O O . VAL A 1 84 ? -4.703 6.587 -9.762 1.00 65.19 84 VAL A O 1
ATOM 673 N N . LEU A 1 85 ? -2.512 6.614 -10.147 1.00 70.94 85 LEU A N 1
ATOM 674 C CA . LEU A 1 85 ? -2.178 6.660 -8.726 1.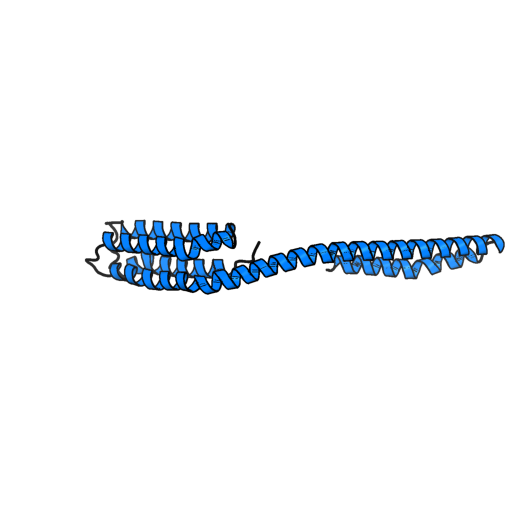00 70.94 85 LEU A CA 1
ATOM 675 C C . LEU A 1 85 ? -2.449 8.041 -8.121 1.00 70.94 85 LEU A C 1
ATOM 677 O O . LEU A 1 85 ? -3.101 8.086 -7.086 1.00 70.94 85 LEU A O 1
ATOM 681 N N . ASP A 1 86 ? -2.062 9.160 -8.750 1.00 70.62 86 ASP A N 1
ATOM 682 C CA . ASP A 1 86 ? -2.264 10.486 -8.128 1.00 70.62 86 ASP A CA 1
ATOM 683 C C . ASP A 1 86 ? -3.746 10.837 -7.974 1.00 70.62 86 ASP A C 1
ATOM 685 O O . ASP A 1 86 ? -4.148 11.402 -6.955 1.00 70.62 86 ASP A O 1
ATOM 689 N N . TYR A 1 87 ? -4.579 10.471 -8.952 1.00 70.81 87 TYR A N 1
ATOM 690 C CA . TYR A 1 87 ? -6.019 10.701 -8.858 1.00 70.81 87 TYR A CA 1
A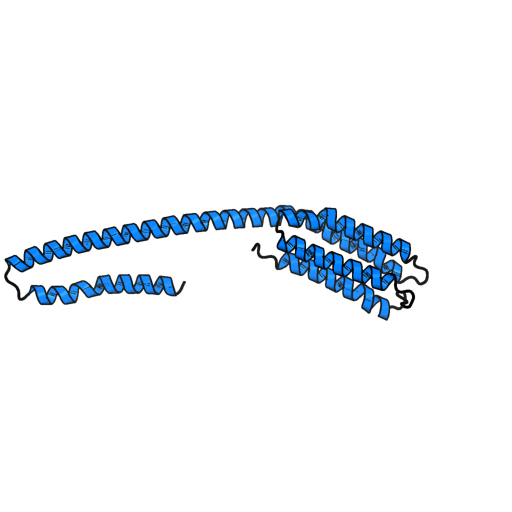TOM 691 C C . TYR A 1 87 ? -6.664 9.811 -7.787 1.00 70.81 87 TYR A C 1
ATOM 693 O O . TYR A 1 87 ? -7.480 10.285 -6.994 1.00 70.81 87 TYR A O 1
ATOM 701 N N . ASN A 1 88 ? -6.261 8.538 -7.715 1.00 77.88 88 ASN A N 1
ATOM 702 C CA . ASN A 1 88 ? -6.893 7.575 -6.815 1.00 77.88 88 ASN A CA 1
ATOM 703 C C . ASN A 1 88 ? -6.300 7.576 -5.397 1.00 77.88 88 ASN A C 1
ATOM 705 O O . ASN A 1 88 ? -6.958 7.114 -4.466 1.00 77.88 88 ASN A O 1
ATOM 709 N N . LEU A 1 89 ? -5.118 8.164 -5.181 1.00 83.62 89 LEU A N 1
ATOM 710 C CA . LEU A 1 89 ? -4.520 8.343 -3.852 1.00 83.62 89 LEU A CA 1
ATOM 711 C C . LEU A 1 89 ? -5.457 9.093 -2.904 1.00 83.62 89 LEU A C 1
ATOM 713 O O . LEU A 1 89 ? -5.491 8.786 -1.713 1.00 83.62 89 LEU A O 1
ATOM 717 N N . LYS A 1 90 ? -6.268 10.023 -3.424 1.00 88.12 90 LYS A N 1
ATOM 718 C CA . LYS A 1 90 ? -7.303 10.696 -2.634 1.00 88.12 90 LYS A CA 1
ATOM 719 C C . LYS A 1 90 ? -8.250 9.692 -1.969 1.00 88.12 90 LYS A C 1
ATOM 721 O O . LYS A 1 90 ? -8.547 9.859 -0.794 1.00 88.12 90 LYS A O 1
ATOM 726 N N . HIS A 1 91 ? -8.677 8.648 -2.680 1.00 89.69 91 HIS A N 1
ATOM 727 C CA . HIS A 1 91 ? -9.556 7.614 -2.127 1.00 89.69 91 HIS A CA 1
ATOM 728 C C . HIS A 1 91 ? -8.873 6.816 -1.016 1.00 89.69 91 HIS A C 1
ATOM 730 O O . HIS A 1 91 ? -9.503 6.527 -0.004 1.00 89.69 91 HIS A O 1
ATOM 736 N N . MET A 1 92 ? -7.575 6.527 -1.157 1.00 90.69 92 MET A N 1
ATOM 737 C CA . MET A 1 92 ? -6.797 5.879 -0.099 1.00 90.69 92 MET A CA 1
ATOM 738 C C . MET A 1 92 ? -6.703 6.760 1.157 1.00 90.69 92 MET A C 1
ATOM 740 O O . MET A 1 92 ? -6.879 6.266 2.268 1.00 90.69 92 MET A O 1
ATOM 744 N N . TYR A 1 93 ? -6.437 8.060 1.007 1.00 90.38 93 TYR A N 1
ATOM 745 C CA . TYR A 1 93 ? -6.380 8.973 2.153 1.00 90.38 93 TYR A CA 1
ATOM 746 C C . TYR A 1 93 ? -7.747 9.159 2.813 1.00 90.38 93 TYR A C 1
ATOM 748 O O . TYR A 1 93 ? -7.827 9.052 4.033 1.00 90.38 93 TYR A O 1
ATOM 756 N N . SER A 1 94 ? -8.810 9.341 2.023 1.00 92.75 94 SER A N 1
ATOM 757 C CA . SER A 1 94 ? -10.180 9.415 2.541 1.00 92.75 94 SER A CA 1
ATOM 758 C C . SER A 1 94 ? -10.564 8.155 3.312 1.00 92.75 94 SER A C 1
ATOM 760 O O . SER A 1 94 ? -11.072 8.272 4.416 1.00 92.75 94 SER A O 1
ATOM 762 N N . PHE A 1 95 ? -10.209 6.966 2.814 1.00 94.81 95 PHE A N 1
ATOM 763 C CA . PHE A 1 95 ? -10.409 5.721 3.556 1.00 94.81 95 PHE A CA 1
ATOM 764 C C . PHE A 1 95 ? -9.758 5.753 4.948 1.00 94.81 95 PHE A C 1
ATOM 766 O O . PHE A 1 95 ? -10.379 5.341 5.920 1.00 94.81 95 PHE A O 1
ATOM 773 N N . PHE A 1 96 ? -8.517 6.238 5.072 1.00 93.88 96 PHE A N 1
ATOM 774 C CA . PHE A 1 96 ? -7.860 6.311 6.380 1.00 93.88 96 PHE A CA 1
ATOM 775 C C . PHE A 1 96 ? -8.542 7.307 7.321 1.00 93.88 96 PHE A C 1
ATOM 777 O O . PHE A 1 96 ? -8.623 7.043 8.521 1.00 93.88 96 PHE A O 1
ATOM 784 N N . ASP A 1 97 ? -9.002 8.434 6.783 1.00 93.50 97 ASP A N 1
ATOM 785 C CA . ASP A 1 97 ? -9.699 9.469 7.544 1.00 93.50 97 ASP A CA 1
ATOM 786 C C . ASP A 1 97 ? -11.084 8.989 8.012 1.00 93.50 97 ASP A C 1
ATOM 788 O O . ASP A 1 97 ? -11.465 9.254 9.151 1.00 93.50 97 ASP A O 1
ATOM 792 N N . ASP A 1 98 ? -11.793 8.217 7.189 1.00 93.69 98 ASP A N 1
ATOM 793 C CA . ASP A 1 98 ? -13.089 7.626 7.538 1.00 93.69 98 ASP A CA 1
ATOM 794 C C . ASP A 1 98 ? -12.914 6.471 8.542 1.00 93.69 98 ASP A C 1
ATOM 796 O O . ASP A 1 98 ? -13.555 6.441 9.597 1.00 93.69 98 ASP A O 1
ATOM 800 N N . LEU A 1 99 ? -11.956 5.570 8.292 1.00 93.94 99 LEU A N 1
ATOM 801 C CA . LEU A 1 99 ? -11.695 4.418 9.155 1.00 93.94 99 LEU A CA 1
ATOM 802 C C . LEU A 1 99 ? -11.332 4.848 10.583 1.00 93.94 99 LEU A C 1
ATOM 804 O O . LEU A 1 99 ? -11.811 4.256 11.550 1.00 93.94 99 LEU A O 1
ATOM 808 N N . ILE A 1 100 ? -10.492 5.876 10.752 1.00 93.00 100 ILE A N 1
ATOM 809 C CA . ILE A 1 100 ? -10.089 6.322 12.094 1.00 93.00 100 ILE A CA 1
ATOM 810 C C . ILE A 1 100 ? -11.258 6.927 12.882 1.00 93.00 100 ILE A C 1
ATOM 812 O O . ILE A 1 100 ? -11.258 6.848 14.113 1.00 93.00 100 ILE A O 1
ATOM 816 N N . VAL A 1 101 ? -12.260 7.504 12.210 1.00 93.19 101 VAL A N 1
ATOM 817 C CA . VAL A 1 101 ? -13.484 7.984 12.866 1.00 93.19 101 VAL A CA 1
ATOM 818 C C . VAL A 1 101 ? -14.227 6.803 13.486 1.00 93.19 101 VAL A C 1
ATOM 820 O O . VAL A 1 101 ? -14.450 6.821 14.697 1.00 93.19 101 VAL A O 1
ATOM 823 N N . HIS A 1 102 ? -14.488 5.746 12.711 1.00 92.12 102 HIS A N 1
ATOM 824 C CA . HIS A 1 102 ? -15.155 4.537 13.206 1.00 92.12 102 HIS A CA 1
ATOM 825 C C . HIS A 1 102 ? -14.335 3.816 14.288 1.00 92.12 102 HIS A C 1
ATOM 827 O O . HIS A 1 102 ? -14.873 3.404 15.315 1.00 92.12 102 HIS A O 1
ATOM 833 N N . LEU A 1 103 ? -13.012 3.708 14.122 1.00 92.12 103 LEU A N 1
ATOM 834 C CA . LEU A 1 103 ? -12.147 3.079 15.126 1.00 92.12 103 LEU A CA 1
ATOM 835 C C . LEU A 1 103 ? -12.160 3.841 16.457 1.00 92.12 103 LEU A C 1
ATOM 837 O O . LEU A 1 103 ? -12.180 3.217 17.517 1.00 92.12 103 LEU A O 1
ATOM 841 N N . ASN A 1 104 ? -12.206 5.176 16.437 1.00 92.75 104 ASN A N 1
ATOM 842 C CA . ASN A 1 104 ? -12.256 5.972 17.665 1.00 92.75 104 ASN A CA 1
ATOM 843 C C . ASN A 1 104 ? -13.540 5.750 18.481 1.00 92.75 104 ASN A C 1
ATOM 845 O O . ASN A 1 104 ? -13.521 5.975 19.695 1.00 92.75 104 ASN A O 1
ATOM 849 N N . GLU A 1 105 ? -14.628 5.272 17.873 1.00 92.56 105 GLU A N 1
ATOM 850 C CA . GLU A 1 105 ? -15.850 4.909 18.599 1.00 92.56 105 GLU A CA 1
ATOM 851 C C . GLU A 1 105 ? -15.615 3.750 19.575 1.00 92.56 105 GLU A C 1
ATOM 853 O O . GLU A 1 105 ? -16.211 3.730 20.651 1.00 92.56 105 GLU A O 1
ATOM 858 N N . LEU A 1 106 ? -14.662 2.853 19.287 1.00 89.88 106 LEU A N 1
ATOM 859 C CA . LEU A 1 106 ? -14.292 1.723 20.155 1.00 89.88 106 LEU A CA 1
ATOM 860 C C . LEU A 1 106 ? -13.696 2.162 21.503 1.00 89.88 106 LEU A C 1
ATOM 862 O O . LEU A 1 106 ? -13.628 1.362 22.438 1.00 89.88 106 LEU A O 1
ATOM 866 N N . LYS A 1 107 ? -13.295 3.434 21.633 1.00 90.44 107 LYS A N 1
ATOM 867 C CA . LYS A 1 107 ? -12.873 4.026 22.913 1.00 90.44 107 LYS A CA 1
ATOM 868 C C . LYS A 1 107 ? -14.049 4.220 23.876 1.00 90.44 107 LYS A C 1
ATOM 870 O O . LYS A 1 107 ? -13.837 4.422 25.072 1.00 90.44 107 LYS A O 1
ATOM 875 N N . GLN A 1 108 ? -15.286 4.180 23.382 1.00 90.44 108 GLN A N 1
ATOM 876 C CA . GLN A 1 108 ? -16.483 4.323 24.200 1.00 90.44 108 GLN A CA 1
ATOM 877 C C . GLN A 1 108 ? -16.876 2.982 24.826 1.00 90.44 108 GLN A C 1
ATOM 879 O O . GLN A 1 108 ? -16.945 1.952 24.164 1.00 90.44 108 GLN A O 1
ATOM 884 N N . LYS A 1 109 ? -17.205 2.992 26.122 1.00 84.69 109 LYS A N 1
ATOM 885 C CA . LYS A 1 109 ? -17.523 1.768 26.877 1.00 84.69 109 LYS A CA 1
ATOM 886 C C . LYS A 1 109 ? -18.741 1.001 26.340 1.00 84.69 109 LYS A C 1
ATOM 888 O O . LYS A 1 109 ? -18.784 -0.217 26.455 1.00 84.69 109 LYS A O 1
ATOM 893 N N . ASN A 1 110 ? -19.706 1.714 25.761 1.00 85.06 110 ASN A N 1
ATOM 894 C CA . ASN A 1 110 ? -20.959 1.152 25.247 1.00 85.06 110 ASN A CA 1
ATOM 895 C C . ASN A 1 110 ? -21.011 1.174 23.711 1.00 85.06 110 ASN A C 1
ATOM 897 O O . ASN A 1 110 ? -22.097 1.223 23.137 1.00 85.06 110 ASN A O 1
ATOM 901 N N . ALA A 1 111 ? -19.850 1.208 23.054 1.00 86.12 111 ALA A N 1
ATOM 902 C CA . ALA A 1 111 ? -19.761 1.176 21.604 1.00 86.12 111 ALA A CA 1
ATOM 903 C C . ALA A 1 111 ? -20.447 -0.081 21.052 1.00 86.12 111 ALA A C 1
ATOM 905 O O . ALA A 1 111 ? -20.212 -1.192 21.540 1.00 86.12 111 ALA A O 1
ATOM 906 N N . ASN A 1 112 ? -21.278 0.080 20.020 1.00 89.00 112 ASN A N 1
ATOM 907 C CA . ASN A 1 112 ? -21.845 -1.068 19.328 1.00 89.00 112 ASN A CA 1
ATOM 908 C C . ASN A 1 112 ? -20.783 -1.666 18.399 1.00 89.00 112 ASN A C 1
ATOM 910 O O . ASN A 1 112 ? -20.671 -1.293 17.234 1.00 89.00 112 ASN A O 1
ATOM 914 N N . LYS A 1 113 ? -19.998 -2.605 18.938 1.00 87.88 113 LYS A N 1
ATOM 915 C CA . LYS A 1 113 ? -18.913 -3.288 18.219 1.00 87.88 113 LYS A CA 1
ATOM 916 C C . LYS A 1 113 ? -19.371 -3.878 16.882 1.00 87.88 113 LYS A C 1
ATOM 918 O O . LYS A 1 113 ? -18.620 -3.815 15.919 1.00 87.88 113 LYS A O 1
ATOM 923 N N . LYS A 1 114 ? -20.599 -4.403 16.814 1.00 89.06 114 LYS A N 1
ATOM 924 C CA . LYS A 1 114 ? -21.149 -5.019 15.601 1.00 89.06 114 LYS A CA 1
ATOM 925 C C . LYS A 1 114 ? -21.420 -3.990 14.505 1.00 89.06 114 LYS A C 1
ATOM 927 O O . LYS A 1 114 ? -21.104 -4.246 13.348 1.00 89.06 114 LYS A O 1
ATOM 932 N N . ASP A 1 115 ? -21.985 -2.841 14.865 1.00 91.06 115 ASP A N 1
ATOM 933 C CA . ASP A 1 115 ? -22.234 -1.762 13.901 1.00 91.06 115 ASP A CA 1
ATOM 934 C C . ASP A 1 115 ? -20.900 -1.185 13.406 1.00 91.06 115 ASP A C 1
ATOM 936 O O . ASP A 1 115 ? -20.703 -1.011 12.205 1.00 91.06 115 ASP A O 1
ATOM 940 N N . ILE A 1 116 ? -19.939 -0.985 14.315 1.00 90.88 116 ILE A N 1
ATOM 941 C CA . ILE A 1 116 ? -18.590 -0.513 13.975 1.00 90.88 116 ILE A CA 1
ATOM 942 C C . ILE A 1 116 ? -17.883 -1.498 13.038 1.00 90.88 116 ILE A C 1
ATOM 944 O O . ILE A 1 116 ? -17.299 -1.087 12.041 1.00 90.88 116 ILE A O 1
ATOM 948 N N . GLU A 1 117 ? -17.964 -2.800 13.310 1.00 91.94 117 GLU A N 1
ATOM 949 C CA . GLU A 1 117 ? -17.403 -3.833 12.437 1.00 91.94 117 GLU A CA 1
ATOM 950 C C . GLU A 1 117 ? -18.010 -3.775 11.024 1.00 91.94 117 GLU A C 1
ATOM 952 O O . GLU A 1 117 ? -17.278 -3.855 10.036 1.00 91.94 117 GLU A O 1
ATOM 957 N N . GLN A 1 118 ? -19.327 -3.571 10.904 1.00 92.38 118 GLN A N 1
ATOM 958 C CA . GLN A 1 118 ? -19.992 -3.414 9.605 1.00 92.38 118 GLN A CA 1
ATOM 959 C C . GLN A 1 118 ? -19.525 -2.163 8.851 1.00 92.38 118 GLN A C 1
ATOM 961 O O . GLN A 1 118 ? -19.311 -2.223 7.634 1.00 92.38 118 GLN A O 1
ATOM 966 N N . HIS A 1 119 ? -19.338 -1.045 9.554 1.00 92.56 119 HIS A N 1
ATOM 967 C CA . HIS A 1 119 ? -18.783 0.173 8.968 1.00 92.56 119 HIS A CA 1
ATOM 968 C C . HIS A 1 119 ? -17.350 -0.047 8.479 1.00 92.56 119 HIS A C 1
ATOM 970 O O . HIS A 1 119 ? -17.065 0.221 7.315 1.00 92.56 119 HIS A O 1
ATOM 976 N N . ILE A 1 120 ? -16.498 -0.674 9.293 1.00 91.56 120 ILE A N 1
ATOM 977 C CA . ILE A 1 120 ? -15.123 -1.026 8.915 1.00 91.56 120 ILE A CA 1
ATOM 978 C C . ILE A 1 120 ? -15.112 -1.898 7.654 1.00 91.56 120 ILE A C 1
ATOM 980 O O . ILE A 1 120 ? -14.403 -1.593 6.696 1.00 91.56 120 ILE A O 1
ATOM 984 N N . GLN A 1 121 ? -15.918 -2.962 7.601 1.00 92.94 121 GLN A N 1
ATOM 985 C CA . GLN A 1 121 ? -16.003 -3.819 6.412 1.00 92.94 121 GLN A CA 1
ATOM 986 C C . GLN A 1 121 ? -16.440 -3.037 5.162 1.00 92.94 121 GLN A C 1
ATOM 988 O O . GLN A 1 121 ? -15.944 -3.296 4.062 1.00 92.94 121 GLN A O 1
ATOM 993 N N . THR A 1 122 ? -17.338 -2.063 5.329 1.00 93.94 122 THR A N 1
ATOM 994 C CA . THR A 1 122 ? -17.782 -1.175 4.248 1.00 93.94 122 THR A CA 1
ATOM 995 C C . THR A 1 122 ? -16.653 -0.258 3.775 1.00 93.94 122 THR A C 1
ATOM 997 O O . THR A 1 122 ? -16.452 -0.132 2.565 1.00 93.94 122 THR A O 1
ATOM 1000 N N . ASP A 1 123 ? -15.864 0.304 4.691 1.00 93.50 123 ASP A N 1
ATOM 1001 C CA . ASP A 1 123 ? -14.705 1.142 4.366 1.00 93.50 123 ASP A CA 1
ATOM 1002 C C . ASP A 1 123 ? -13.663 0.350 3.564 1.00 93.50 123 ASP A C 1
ATOM 1004 O O . ASP A 1 123 ? -13.200 0.803 2.515 1.00 93.50 123 ASP A O 1
ATOM 1008 N N . PHE A 1 124 ? -13.344 -0.878 3.992 1.00 94.81 124 PHE A N 1
ATOM 1009 C CA . PHE A 1 124 ? -12.423 -1.759 3.263 1.00 94.81 124 PHE A CA 1
ATOM 1010 C C . PHE A 1 124 ? -12.945 -2.135 1.878 1.00 94.81 124 PHE A C 1
ATOM 1012 O O . PHE A 1 124 ? -12.180 -2.171 0.913 1.00 94.81 124 PHE A O 1
ATOM 1019 N N . LYS A 1 125 ? -14.249 -2.391 1.752 1.00 94.38 125 LYS A N 1
ATOM 1020 C CA . LYS A 1 125 ? -14.869 -2.640 0.450 1.00 94.38 125 LYS A CA 1
ATOM 1021 C C . LYS A 1 125 ? -14.738 -1.418 -0.465 1.00 94.38 125 LYS A C 1
ATOM 1023 O O . LYS A 1 125 ? -14.343 -1.571 -1.619 1.00 94.38 125 LYS A O 1
ATOM 1028 N N . SER A 1 126 ? -15.004 -0.222 0.058 1.00 93.44 126 SER A N 1
ATOM 1029 C CA . SER A 1 126 ? -14.870 1.041 -0.675 1.00 93.44 126 SER A CA 1
ATOM 1030 C C . SER A 1 126 ? -13.428 1.295 -1.129 1.00 93.44 126 SER A C 1
ATOM 1032 O O . SER A 1 126 ? -13.201 1.641 -2.292 1.00 93.44 126 SER A O 1
ATOM 1034 N N . LEU A 1 127 ? -12.442 1.042 -0.257 1.00 94.00 127 LEU A N 1
ATOM 1035 C CA . LEU A 1 127 ? -11.017 1.092 -0.599 1.00 94.00 127 LEU A CA 1
ATOM 1036 C C . LEU A 1 127 ? -10.676 0.102 -1.718 1.00 94.00 127 LEU A C 1
ATOM 1038 O O . LEU A 1 127 ? -9.969 0.456 -2.665 1.00 94.00 127 LEU A O 1
ATOM 1042 N N . ASN A 1 128 ? -11.178 -1.129 -1.625 1.00 93.06 128 ASN A N 1
ATOM 1043 C CA . ASN A 1 128 ? -10.912 -2.151 -2.627 1.00 93.06 128 ASN A CA 1
ATOM 1044 C C . ASN A 1 128 ? -11.455 -1.739 -4.001 1.00 93.06 128 ASN A C 1
ATOM 1046 O O . ASN A 1 128 ? -10.725 -1.774 -4.991 1.00 93.06 128 ASN A O 1
ATOM 1050 N N . GLU A 1 129 ? -12.710 -1.295 -4.056 1.00 91.38 129 GLU A N 1
ATOM 1051 C CA . GLU A 1 129 ? -13.382 -0.900 -5.297 1.00 91.38 129 GLU A CA 1
ATOM 1052 C C . GLU A 1 129 ? -12.797 0.383 -5.905 1.00 91.38 129 GLU A C 1
ATOM 1054 O O . GLU A 1 129 ? -12.585 0.443 -7.117 1.00 91.38 129 GLU A O 1
ATOM 1059 N N . SER A 1 130 ? -12.502 1.385 -5.073 1.00 87.69 130 SER A N 1
ATOM 1060 C CA . SER A 1 130 ? -12.108 2.727 -5.530 1.00 87.69 130 SER A CA 1
ATOM 1061 C C . SER A 1 130 ? -10.601 2.904 -5.712 1.00 87.69 130 SER A C 1
ATOM 1063 O O . SER A 1 130 ? -10.177 3.852 -6.370 1.00 87.69 130 SER A O 1
ATOM 1065 N N . PHE A 1 131 ? -9.778 2.038 -5.114 1.00 90.44 131 PHE A N 1
ATOM 1066 C CA . PHE A 1 131 ? -8.321 2.171 -5.144 1.00 90.44 131 PHE A CA 1
ATOM 1067 C C . PHE A 1 131 ? -7.619 0.870 -5.530 1.00 90.44 131 PHE A C 1
ATOM 1069 O O . PHE A 1 131 ? -6.977 0.823 -6.579 1.00 90.44 131 PHE A O 1
ATOM 1076 N N . ILE A 1 132 ? -7.738 -0.189 -4.721 1.00 91.00 132 ILE A N 1
ATOM 1077 C CA . ILE A 1 132 ? -6.892 -1.387 -4.881 1.00 91.00 132 ILE A CA 1
ATOM 1078 C C . ILE A 1 132 ? -7.151 -2.067 -6.227 1.00 91.00 132 ILE A C 1
ATOM 1080 O O . ILE A 1 132 ? -6.195 -2.314 -6.956 1.00 91.00 132 ILE A O 1
ATOM 1084 N N . ASN A 1 133 ? -8.407 -2.268 -6.632 1.00 89.88 133 ASN A N 1
ATOM 1085 C CA . ASN A 1 133 ? -8.738 -2.907 -7.911 1.00 89.88 133 ASN A CA 1
ATOM 1086 C C . ASN A 1 133 ? -8.161 -2.160 -9.124 1.00 89.88 133 ASN A C 1
ATOM 1088 O O . ASN A 1 133 ? -7.798 -2.783 -10.122 1.00 89.88 133 ASN A O 1
ATOM 1092 N N . LEU A 1 134 ? -8.031 -0.833 -9.046 1.00 86.44 134 LEU A N 1
ATOM 1093 C CA . LEU A 1 134 ? -7.449 -0.030 -10.124 1.00 86.44 134 LEU A CA 1
ATOM 1094 C C . LEU A 1 134 ? -5.946 -0.281 -10.271 1.00 86.44 134 LEU A C 1
ATOM 1096 O O . LEU A 1 134 ? -5.414 -0.180 -11.377 1.00 86.44 134 LEU A O 1
ATOM 1100 N N . LEU A 1 135 ? -5.268 -0.683 -9.193 1.00 85.69 135 LEU A N 1
ATOM 1101 C CA . LEU A 1 135 ? -3.862 -1.069 -9.246 1.00 85.69 135 LEU A CA 1
ATOM 1102 C C . LEU A 1 135 ? -3.646 -2.314 -10.104 1.00 85.69 135 LEU A C 1
ATOM 1104 O O . LEU A 1 135 ? -2.567 -2.440 -10.665 1.00 85.69 135 LEU A O 1
ATOM 1108 N N . ALA A 1 136 ? -4.648 -3.183 -10.290 1.00 86.31 136 ALA A N 1
ATOM 1109 C CA . ALA A 1 136 ? -4.519 -4.350 -11.167 1.00 86.31 136 ALA A CA 1
ATOM 1110 C C . ALA A 1 136 ? -4.287 -3.955 -12.634 1.00 86.31 136 ALA A C 1
ATOM 1112 O O . ALA A 1 136 ? -3.628 -4.684 -13.374 1.00 86.31 136 ALA A O 1
ATOM 1113 N N . ALA A 1 137 ? -4.794 -2.788 -13.049 1.00 80.38 137 ALA A N 1
ATOM 1114 C CA . ALA A 1 137 ? -4.507 -2.223 -14.363 1.00 80.38 137 ALA A CA 1
ATOM 1115 C C . ALA A 1 137 ? -3.083 -1.650 -14.452 1.00 80.38 137 ALA A C 1
ATOM 1117 O O . ALA A 1 137 ? -2.540 -1.546 -15.549 1.00 80.38 137 ALA A O 1
ATOM 1118 N N . ILE A 1 138 ? -2.488 -1.281 -13.311 1.00 77.81 138 ILE A N 1
ATOM 1119 C CA . ILE A 1 138 ? -1.134 -0.730 -13.237 1.00 77.81 138 ILE A CA 1
ATOM 1120 C C . ILE A 1 138 ? -0.099 -1.851 -13.186 1.00 77.81 138 ILE A C 1
ATOM 1122 O O . ILE A 1 138 ? 0.854 -1.852 -13.963 1.00 77.81 138 ILE A O 1
ATOM 1126 N N . ASP A 1 139 ? -0.265 -2.752 -12.221 1.00 81.38 139 ASP A N 1
ATOM 1127 C CA . ASP A 1 139 ? 0.652 -3.835 -11.914 1.00 81.38 139 ASP A CA 1
ATOM 1128 C C . ASP A 1 139 ? 0.001 -4.887 -11.014 1.00 81.38 139 ASP A C 1
ATOM 1130 O O . ASP A 1 139 ? -0.511 -4.591 -9.931 1.00 81.38 139 ASP A O 1
ATOM 1134 N N . LEU A 1 140 ? 0.056 -6.142 -11.455 1.00 86.19 140 LEU A N 1
ATOM 1135 C CA . LEU A 1 140 ? -0.570 -7.254 -10.744 1.00 86.19 140 LEU A CA 1
ATOM 1136 C C . LEU A 1 140 ? 0.130 -7.578 -9.418 1.00 86.19 140 LEU A C 1
ATOM 1138 O O . LEU A 1 140 ? -0.541 -8.027 -8.484 1.00 86.19 140 LEU A O 1
ATOM 1142 N N . ASN A 1 141 ? 1.444 -7.351 -9.312 1.00 88.25 141 ASN A N 1
ATOM 1143 C CA . ASN A 1 141 ? 2.193 -7.629 -8.087 1.00 88.25 141 ASN A CA 1
ATOM 1144 C C . ASN A 1 141 ? 1.854 -6.594 -7.012 1.00 88.25 141 ASN A C 1
ATOM 1146 O O . ASN A 1 141 ? 1.500 -6.973 -5.898 1.00 88.25 141 ASN A O 1
ATOM 1150 N N . LEU A 1 142 ? 1.869 -5.306 -7.368 1.00 87.12 142 LEU A N 1
ATOM 1151 C CA . LEU A 1 142 ? 1.463 -4.203 -6.501 1.00 87.12 142 LEU A CA 1
ATOM 1152 C C . LEU A 1 142 ? 0.018 -4.376 -6.033 1.00 87.12 142 LEU A C 1
ATOM 1154 O O . LEU A 1 142 ? -0.261 -4.258 -4.842 1.00 87.12 142 LEU A O 1
ATOM 1158 N N . HIS A 1 143 ? -0.892 -4.686 -6.960 1.00 90.62 143 HIS A N 1
ATOM 1159 C CA . HIS A 1 143 ? -2.281 -4.997 -6.636 1.00 90.62 143 HIS A CA 1
ATOM 1160 C C . HIS A 1 143 ? -2.378 -6.113 -5.593 1.00 90.62 143 HIS A C 1
ATOM 1162 O O . HIS A 1 143 ? -3.019 -5.935 -4.560 1.00 90.62 143 HIS A O 1
ATOM 1168 N N . SER A 1 144 ? -1.718 -7.245 -5.847 1.00 92.38 144 SER A N 1
ATOM 1169 C CA . SER A 1 144 ? -1.789 -8.415 -4.968 1.00 92.38 144 SER A CA 1
ATOM 1170 C C . SER A 1 144 ? -1.183 -8.130 -3.593 1.00 92.38 144 SER A C 1
ATOM 1172 O O . SER A 1 144 ? -1.744 -8.543 -2.581 1.00 92.38 144 SER A O 1
ATOM 1174 N N . GLU A 1 145 ? -0.074 -7.389 -3.540 1.00 92.44 145 GLU A N 1
ATOM 1175 C CA . GLU A 1 145 ? 0.579 -7.010 -2.288 1.00 92.44 145 GLU A CA 1
ATOM 1176 C C . GLU A 1 145 ? -0.305 -6.079 -1.444 1.00 92.44 145 GLU A C 1
ATOM 1178 O O . GLU A 1 145 ? -0.479 -6.317 -0.245 1.00 92.44 145 GLU A O 1
ATOM 1183 N N . LEU A 1 146 ? -0.895 -5.040 -2.048 1.00 92.50 146 LEU A N 1
ATOM 1184 C CA . LEU A 1 146 ? -1.776 -4.116 -1.326 1.00 92.50 146 LEU A CA 1
ATOM 1185 C C . LEU A 1 146 ? -3.076 -4.791 -0.892 1.00 92.50 146 LEU A C 1
ATOM 1187 O O . LEU A 1 146 ? -3.513 -4.571 0.238 1.00 92.50 146 LEU A O 1
ATOM 1191 N N . LEU A 1 147 ? -3.664 -5.630 -1.747 1.00 95.06 147 LEU A N 1
ATOM 1192 C CA . LEU A 1 147 ? -4.856 -6.401 -1.406 1.00 95.06 147 LEU A CA 1
ATOM 1193 C C . LEU A 1 147 ? -4.588 -7.304 -0.199 1.00 95.06 147 LEU A C 1
ATOM 1195 O O . LEU A 1 147 ? -5.326 -7.254 0.780 1.00 95.06 147 LEU A O 1
ATOM 1199 N N . GLN A 1 148 ? -3.479 -8.047 -0.214 1.00 95.75 148 GLN A N 1
ATOM 1200 C CA . GLN A 1 148 ? -3.111 -8.924 0.894 1.00 95.75 148 GLN A CA 1
ATOM 1201 C C . GLN A 1 148 ? -2.869 -8.144 2.195 1.00 95.75 148 GLN A C 1
ATOM 1203 O O . GLN A 1 148 ? -3.299 -8.577 3.264 1.00 95.75 148 GLN A O 1
ATOM 1208 N N . LYS A 1 149 ? -2.185 -6.994 2.138 1.00 94.69 149 LYS A N 1
ATOM 1209 C CA . LYS A 1 149 ? -1.991 -6.131 3.317 1.00 94.69 149 LYS A CA 1
ATOM 1210 C C . LYS A 1 149 ? -3.326 -5.623 3.864 1.00 94.69 149 LYS A C 1
ATOM 1212 O O . LYS A 1 149 ? -3.509 -5.626 5.080 1.00 94.69 149 LYS A O 1
ATOM 1217 N N . SER A 1 150 ? -4.228 -5.207 2.975 1.00 95.38 150 SER A N 1
ATOM 1218 C CA . SER A 1 150 ? -5.573 -4.729 3.303 1.00 95.38 150 SER A CA 1
ATOM 1219 C C . SER A 1 150 ? -6.398 -5.814 3.995 1.00 95.38 150 SER A C 1
ATOM 1221 O O . SER A 1 150 ? -6.882 -5.600 5.106 1.00 95.38 150 SER A O 1
ATOM 1223 N N . ASP A 1 151 ? -6.466 -7.008 3.401 1.00 94.31 151 ASP A N 1
ATOM 1224 C CA . ASP A 1 151 ? -7.211 -8.146 3.944 1.00 94.31 151 ASP A CA 1
ATOM 1225 C C . ASP A 1 151 ? -6.647 -8.597 5.297 1.00 94.31 151 ASP A C 1
ATOM 1227 O O . ASP A 1 151 ? -7.395 -8.706 6.265 1.00 94.31 151 ASP A O 1
ATOM 1231 N N . ASN A 1 152 ? -5.324 -8.755 5.411 1.00 95.44 152 ASN A N 1
ATOM 1232 C CA . ASN A 1 152 ? -4.684 -9.141 6.672 1.00 95.44 152 ASN A CA 1
ATOM 1233 C C . ASN A 1 152 ? -4.971 -8.140 7.801 1.00 95.44 152 ASN A C 1
ATOM 1235 O O . ASN A 1 152 ? -5.157 -8.528 8.955 1.00 95.44 152 ASN A O 1
ATOM 1239 N N . PHE A 1 153 ? -4.958 -6.841 7.491 1.00 95.94 153 PHE A N 1
ATOM 1240 C CA . PHE A 1 153 ? -5.247 -5.808 8.479 1.00 95.94 153 PHE A CA 1
ATOM 1241 C C . PHE A 1 153 ? -6.732 -5.784 8.859 1.00 95.94 153 PHE A C 1
ATOM 1243 O O . PHE A 1 153 ? -7.037 -5.714 10.051 1.00 95.94 153 PHE A O 1
ATOM 1250 N N . ARG A 1 154 ? -7.643 -5.905 7.883 1.00 95.31 154 ARG A N 1
ATOM 1251 C CA . ARG A 1 154 ? -9.087 -6.037 8.128 1.00 95.31 154 ARG A CA 1
ATOM 1252 C C . ARG A 1 154 ? -9.375 -7.217 9.044 1.00 95.31 154 ARG A C 1
ATOM 1254 O O . ARG A 1 154 ? -10.054 -7.043 10.050 1.00 95.31 154 ARG A O 1
ATOM 1261 N N . ASP A 1 155 ? -8.854 -8.392 8.712 1.00 94.25 155 ASP A N 1
ATOM 1262 C CA . ASP A 1 155 ? -9.142 -9.622 9.445 1.00 94.25 155 ASP A CA 1
ATOM 1263 C C . ASP A 1 155 ? -8.637 -9.515 10.891 1.00 94.25 155 ASP A C 1
ATOM 1265 O O . ASP A 1 155 ? -9.364 -9.847 11.826 1.00 94.25 155 ASP A O 1
ATOM 1269 N N . LYS A 1 156 ? -7.454 -8.916 11.092 1.00 93.62 156 LYS A N 1
ATOM 1270 C CA . LYS A 1 156 ? -6.920 -8.620 12.427 1.00 93.62 156 LYS A CA 1
ATOM 1271 C C . LYS A 1 156 ? -7.777 -7.615 13.206 1.00 93.62 156 LYS A C 1
ATOM 1273 O O . LYS A 1 156 ? -7.950 -7.770 14.413 1.00 93.62 156 LYS A O 1
ATOM 1278 N N . LEU A 1 157 ? -8.296 -6.572 12.554 1.00 93.50 157 LEU A N 1
ATOM 1279 C CA . LEU A 1 157 ? -9.208 -5.623 13.201 1.00 93.50 157 LEU A CA 1
ATOM 1280 C C . LEU A 1 157 ? -10.508 -6.308 13.624 1.00 93.50 157 LEU A C 1
ATOM 1282 O O . LEU A 1 157 ? -10.937 -6.128 14.760 1.00 93.50 157 LEU A O 1
ATOM 1286 N N . VAL A 1 158 ? -11.114 -7.094 12.734 1.00 92.69 158 VAL A N 1
ATOM 1287 C CA . VAL A 1 158 ? -12.359 -7.823 13.010 1.00 92.69 158 VAL A CA 1
ATOM 1288 C C . VAL A 1 158 ? -12.164 -8.806 14.165 1.00 92.69 158 VAL A C 1
ATOM 1290 O O . VAL A 1 158 ? -12.974 -8.817 15.089 1.00 92.69 158 VAL A O 1
ATOM 1293 N N . GLU A 1 159 ? -11.060 -9.557 14.176 1.00 92.81 159 GLU A N 1
ATOM 1294 C CA . GLU A 1 159 ? -10.694 -10.453 15.281 1.00 92.81 159 GLU A CA 1
ATOM 1295 C C . GLU A 1 159 ? -10.572 -9.691 16.612 1.00 92.81 159 GLU A C 1
ATOM 1297 O O . GLU A 1 159 ? -11.215 -10.048 17.599 1.00 92.81 159 GLU A O 1
ATOM 1302 N N . ASN A 1 160 ? -9.819 -8.586 16.628 1.00 91.94 160 ASN A N 1
ATOM 1303 C CA . ASN A 1 160 ? -9.606 -7.781 17.833 1.00 91.94 160 ASN A CA 1
ATOM 1304 C C . ASN A 1 160 ? -10.890 -7.111 18.353 1.00 91.94 160 ASN A C 1
ATOM 1306 O O . ASN A 1 160 ? -11.046 -6.918 19.560 1.00 91.94 160 ASN A O 1
ATOM 1310 N N . ILE A 1 161 ? -11.794 -6.708 17.456 1.00 90.88 161 ILE A N 1
ATOM 1311 C CA . ILE A 1 161 ? -13.076 -6.086 17.813 1.00 90.88 161 ILE A CA 1
ATOM 1312 C C . ILE A 1 161 ? -14.045 -7.138 18.351 1.00 90.88 161 ILE A C 1
ATOM 1314 O O . ILE A 1 161 ? -14.687 -6.898 19.382 1.00 90.88 161 ILE A O 1
ATOM 1318 N N . GLY A 1 162 ? -14.116 -8.290 17.682 1.00 88.12 162 GLY A N 1
ATOM 1319 C CA . GLY A 1 162 ? -15.007 -9.400 18.007 1.00 88.12 162 GLY A CA 1
ATOM 1320 C C . GLY A 1 162 ? -14.660 -10.140 19.300 1.00 88.12 162 GLY A C 1
ATOM 1321 O O . GLY A 1 162 ? -15.519 -10.834 19.838 1.00 88.12 162 GLY A O 1
ATOM 1322 N N . ASP A 1 163 ? -13.451 -9.970 19.842 1.00 88.25 163 ASP A N 1
ATOM 1323 C CA . ASP A 1 163 ? -13.067 -10.575 21.119 1.00 88.25 163 ASP A CA 1
ATOM 1324 C C . ASP A 1 163 ? -13.823 -9.926 22.302 1.00 88.25 163 ASP A C 1
ATOM 1326 O O . ASP A 1 163 ? -13.595 -8.771 22.693 1.00 88.25 163 ASP A O 1
ATOM 1330 N N . GLU A 1 164 ? -14.756 -10.685 22.887 1.00 82.31 164 GLU A N 1
ATOM 1331 C CA . GLU A 1 164 ? -15.529 -10.293 24.074 1.00 82.31 164 GLU A CA 1
ATOM 1332 C C . GLU A 1 164 ? -14.661 -10.166 25.338 1.00 82.31 164 GLU A C 1
ATOM 1334 O O . GLU A 1 164 ? -15.016 -9.428 26.260 1.00 82.31 164 GLU A O 1
ATOM 1339 N N . GLY A 1 165 ? -13.504 -10.833 25.382 1.00 82.38 165 GLY A N 1
ATOM 1340 C CA . GLY A 1 165 ? -12.530 -10.745 26.469 1.00 82.38 165 GLY A CA 1
ATOM 1341 C C . GLY A 1 165 ? -11.709 -9.452 26.459 1.00 82.38 165 GLY A C 1
ATOM 1342 O O . GLY A 1 165 ? -11.021 -9.152 27.442 1.00 82.38 165 GLY A O 1
ATOM 1343 N N . ILE A 1 166 ? -11.786 -8.661 25.383 1.00 85.81 166 ILE A N 1
ATOM 1344 C CA . ILE A 1 166 ? -10.985 -7.452 25.193 1.00 85.81 166 ILE A CA 1
ATOM 1345 C C . ILE A 1 166 ? -11.835 -6.187 25.340 1.00 85.81 166 ILE A C 1
ATOM 1347 O O . ILE A 1 166 ? -12.757 -5.886 24.573 1.00 85.81 166 ILE A O 1
ATOM 1351 N N . ASN A 1 167 ? -11.427 -5.370 26.312 1.00 88.12 167 ASN A N 1
ATOM 1352 C CA . ASN A 1 167 ? -11.995 -4.055 26.579 1.00 88.12 167 ASN A CA 1
ATOM 1353 C C . ASN A 1 167 ? -11.239 -2.965 25.807 1.00 88.12 167 ASN A C 1
ATOM 1355 O O . ASN A 1 167 ? -10.293 -2.370 26.324 1.00 88.12 167 ASN A O 1
ATOM 1359 N N . LEU A 1 168 ? -11.682 -2.673 24.584 1.00 89.25 168 LEU A N 1
ATOM 1360 C CA . LEU A 1 168 ? -11.067 -1.658 23.714 1.00 89.25 168 LEU A CA 1
ATOM 1361 C C . LEU A 1 168 ? -11.245 -0.211 24.208 1.00 89.25 168 LEU A C 1
ATOM 1363 O O . LEU A 1 168 ? -10.525 0.671 23.762 1.00 89.25 168 LEU A O 1
ATOM 1367 N N . TYR A 1 169 ? -12.117 0.041 25.189 1.00 88.62 169 TYR A N 1
ATOM 1368 C CA . TYR A 1 169 ? -12.190 1.343 25.866 1.00 88.62 169 TYR A CA 1
ATOM 1369 C C . TYR A 1 169 ? -11.003 1.596 26.815 1.00 88.62 169 TYR A C 1
ATOM 1371 O O . TYR A 1 169 ? -10.804 2.715 27.287 1.00 88.62 169 TYR A O 1
ATOM 1379 N N . VAL A 1 170 ? -10.218 0.562 27.142 1.00 92.00 170 VAL A N 1
ATOM 1380 C CA . VAL A 1 170 ? -8.985 0.713 27.921 1.00 92.00 170 VAL A CA 1
ATOM 1381 C C . VAL A 1 170 ? -7.890 1.211 26.987 1.00 92.00 170 VAL A C 1
ATOM 1383 O O . VAL A 1 170 ? -7.488 0.492 26.075 1.00 92.00 170 VAL A O 1
ATOM 1386 N N . SER A 1 171 ? -7.357 2.407 27.248 1.00 90.25 171 SER A N 1
ATOM 1387 C CA . SER A 1 171 ? -6.410 3.086 26.351 1.00 90.25 171 SER A CA 1
ATOM 1388 C C . SER A 1 171 ? -5.217 2.225 25.934 1.00 90.25 171 SER A C 1
ATOM 1390 O O . SER A 1 171 ? -4.838 2.237 24.770 1.00 90.25 171 SER A O 1
ATOM 1392 N N . GLN A 1 172 ? -4.648 1.437 26.853 1.00 93.25 172 GLN A N 1
ATOM 1393 C CA . GLN A 1 172 ? -3.527 0.550 26.529 1.00 93.25 172 GLN A CA 1
ATOM 1394 C C . GLN A 1 172 ? -3.924 -0.534 25.517 1.00 93.25 172 GLN A C 1
ATOM 1396 O O . GLN A 1 172 ? -3.173 -0.802 24.585 1.00 93.25 172 GLN A O 1
ATOM 1401 N N . LYS A 1 173 ? -5.110 -1.134 25.679 1.00 92.25 173 LYS A N 1
ATOM 1402 C CA . LYS A 1 173 ? -5.613 -2.168 24.767 1.00 92.25 173 LYS A CA 1
ATOM 1403 C C . LYS A 1 173 ? -6.051 -1.591 23.433 1.00 92.25 173 LYS A C 1
ATOM 1405 O O . LYS A 1 173 ? -5.778 -2.204 22.408 1.00 92.25 173 LYS A O 1
ATOM 1410 N N . TYR A 1 174 ? -6.642 -0.399 23.439 1.00 93.88 174 TYR A N 1
ATOM 1411 C CA . TYR A 1 174 ? -6.900 0.346 22.213 1.00 93.88 174 TYR A CA 1
ATOM 1412 C C . TYR A 1 174 ? -5.612 0.593 21.422 1.00 93.88 174 TYR A C 1
ATOM 1414 O O . TYR A 1 174 ? -5.549 0.290 20.233 1.00 93.88 174 TYR A O 1
ATOM 1422 N N . SER A 1 175 ? -4.578 1.114 22.089 1.00 93.88 175 SER A N 1
ATOM 1423 C CA . SER A 1 175 ? -3.302 1.431 21.447 1.00 93.88 175 SER A CA 1
ATOM 1424 C C . SER A 1 175 ? -2.692 0.186 20.804 1.00 93.88 175 SER A C 1
ATOM 1426 O O . SER A 1 175 ? -2.426 0.173 19.608 1.00 93.88 175 SER A O 1
ATOM 1428 N N . GLU A 1 176 ? -2.568 -0.892 21.583 1.00 94.31 176 GLU A N 1
ATOM 1429 C CA . GLU A 1 176 ? -1.922 -2.143 21.173 1.00 94.31 176 GLU A CA 1
ATOM 1430 C C . GLU A 1 176 ? -2.647 -2.846 20.009 1.00 94.31 176 GLU A C 1
ATOM 1432 O O . GLU A 1 176 ? -2.011 -3.399 19.108 1.00 94.31 176 GLU A O 1
ATOM 1437 N N . LEU A 1 177 ? -3.983 -2.858 20.033 1.00 93.69 177 LEU A N 1
ATOM 1438 C CA . LEU A 1 177 ? -4.788 -3.707 19.150 1.00 93.69 177 LEU A CA 1
ATOM 1439 C C . LEU A 1 177 ? -5.424 -2.958 17.980 1.00 93.69 177 LEU A C 1
ATOM 1441 O O . LEU A 1 177 ? -5.786 -3.598 16.992 1.00 93.69 177 LEU A O 1
ATOM 1445 N N . ILE A 1 178 ? -5.546 -1.632 18.073 1.00 93.62 178 ILE A N 1
ATOM 1446 C CA . ILE A 1 178 ? -6.220 -0.798 17.073 1.00 93.62 178 ILE A CA 1
ATOM 1447 C C . ILE A 1 178 ? -5.285 0.290 16.545 1.00 93.62 178 ILE A C 1
ATOM 1449 O O . ILE A 1 178 ? -5.013 0.322 15.346 1.00 93.62 178 ILE A O 1
ATOM 1453 N N . GLU A 1 179 ? -4.760 1.156 17.415 1.00 93.44 179 GLU A N 1
ATOM 1454 C CA . GLU A 1 179 ? -4.008 2.350 16.996 1.00 93.44 179 GLU A CA 1
ATOM 1455 C C . GLU A 1 179 ? -2.657 2.016 16.356 1.00 93.44 179 GLU A C 1
ATOM 1457 O O . GLU A 1 179 ? -2.367 2.490 15.255 1.00 93.44 179 GLU A O 1
ATOM 1462 N N . ASP A 1 180 ? -1.851 1.168 16.999 1.00 94.31 180 ASP A N 1
ATOM 1463 C CA . ASP A 1 180 ? -0.538 0.780 16.484 1.00 94.31 180 ASP A CA 1
ATOM 1464 C C . ASP A 1 180 ? -0.672 -0.026 15.180 1.00 94.31 180 ASP A C 1
ATOM 1466 O O . ASP A 1 180 ? 0.018 0.300 14.205 1.00 94.31 180 ASP A O 1
ATOM 1470 N N . PRO A 1 181 ? -1.579 -1.027 15.081 1.00 94.31 181 PRO A N 1
ATOM 1471 C CA . PRO A 1 181 ? -1.847 -1.708 13.818 1.00 94.31 181 PRO A CA 1
ATOM 1472 C C . PRO A 1 181 ? -2.337 -0.770 12.710 1.00 94.31 181 PRO A C 1
ATOM 1474 O O . PRO A 1 181 ? -1.868 -0.901 11.581 1.00 94.31 181 PRO A O 1
ATOM 1477 N N . TYR A 1 182 ? -3.213 0.192 13.017 1.00 94.69 182 TYR A N 1
ATOM 1478 C CA . TYR A 1 182 ? -3.683 1.197 12.056 1.00 94.69 182 TYR A CA 1
ATOM 1479 C C . TYR A 1 182 ? -2.539 2.079 11.545 1.00 94.69 182 TYR A C 1
ATOM 1481 O O . TYR A 1 182 ? -2.359 2.226 10.333 1.00 94.69 182 TYR A O 1
ATOM 1489 N N . CYS A 1 183 ? -1.726 2.630 12.451 1.00 93.44 183 CYS A N 1
ATOM 1490 C CA . CYS A 1 183 ? -0.583 3.467 12.093 1.00 93.44 183 CYS A CA 1
ATOM 1491 C C . CYS A 1 183 ? 0.415 2.697 11.225 1.00 93.44 183 CYS A C 1
ATOM 1493 O O . CYS A 1 183 ? 0.873 3.210 10.200 1.00 93.44 183 CYS A O 1
ATOM 1495 N N . LYS A 1 184 ? 0.707 1.449 11.602 1.00 94.75 184 LYS A N 1
ATOM 1496 C CA . LYS A 1 184 ? 1.585 0.569 10.834 1.00 94.75 184 LYS A CA 1
ATOM 1497 C C . LYS A 1 184 ? 1.009 0.260 9.456 1.00 94.75 184 LYS A C 1
ATOM 1499 O O . LYS A 1 184 ? 1.724 0.383 8.470 1.00 94.75 184 LYS A O 1
ATOM 1504 N N . PHE A 1 185 ? -0.275 -0.077 9.365 1.00 94.69 185 PHE A N 1
ATOM 1505 C CA . PHE A 1 185 ? -0.927 -0.348 8.087 1.00 94.69 185 PHE A CA 1
ATOM 1506 C C . PHE A 1 185 ? -0.890 0.872 7.158 1.00 94.69 185 PHE A C 1
ATOM 1508 O O . PHE A 1 185 ? -0.516 0.749 5.992 1.00 94.69 185 PHE A O 1
ATOM 1515 N N . LYS A 1 186 ? -1.179 2.070 7.679 1.00 93.19 186 LYS A N 1
ATOM 1516 C CA . LYS A 1 186 ? -1.076 3.323 6.918 1.00 93.19 186 LYS A CA 1
ATOM 1517 C C . LYS A 1 186 ? 0.340 3.555 6.386 1.00 93.19 186 LYS A C 1
ATOM 1519 O O . LYS A 1 186 ? 0.511 3.884 5.212 1.00 93.19 186 LYS A O 1
ATOM 1524 N N . GLN A 1 187 ? 1.355 3.352 7.225 1.00 93.12 187 GLN A N 1
ATOM 1525 C CA . GLN A 1 187 ? 2.760 3.448 6.819 1.00 93.12 187 GLN A CA 1
ATOM 1526 C C . GLN A 1 187 ? 3.134 2.398 5.769 1.00 93.12 187 GLN A C 1
ATOM 1528 O O . GLN A 1 187 ? 3.799 2.737 4.790 1.00 93.12 187 GLN A O 1
ATOM 1533 N N . ASP A 1 188 ? 2.693 1.152 5.940 1.00 92.81 188 ASP A N 1
ATOM 1534 C CA . ASP A 1 188 ? 2.981 0.045 5.028 1.00 92.81 188 ASP A CA 1
ATOM 1535 C C . ASP A 1 188 ? 2.360 0.282 3.645 1.00 92.81 188 ASP A C 1
ATOM 1537 O O . ASP A 1 188 ? 3.033 0.072 2.634 1.00 92.81 188 ASP A O 1
ATOM 1541 N N . MET A 1 189 ? 1.117 0.772 3.587 1.00 90.50 189 MET A N 1
ATOM 1542 C CA . MET A 1 189 ? 0.430 1.113 2.335 1.00 90.50 189 MET A CA 1
ATOM 1543 C C . MET A 1 189 ? 1.174 2.216 1.579 1.00 90.50 189 MET A C 1
ATOM 1545 O O . MET A 1 189 ? 1.519 2.046 0.410 1.00 90.50 189 MET A O 1
ATOM 1549 N N . ILE A 1 190 ? 1.502 3.317 2.263 1.00 87.94 190 ILE A N 1
ATOM 1550 C CA . ILE A 1 190 ? 2.262 4.427 1.673 1.00 87.94 190 ILE A CA 1
ATOM 1551 C C . ILE A 1 190 ? 3.641 3.936 1.211 1.00 87.94 190 ILE A C 1
ATOM 1553 O O . ILE A 1 190 ? 4.048 4.200 0.082 1.00 87.94 190 ILE A O 1
ATOM 1557 N N . SER A 1 191 ? 4.350 3.175 2.044 1.00 87.50 191 SER A N 1
ATOM 1558 C CA . SER A 1 191 ? 5.689 2.674 1.719 1.00 87.50 191 SER A CA 1
ATOM 1559 C C . SER A 1 191 ? 5.679 1.749 0.506 1.00 87.50 191 SER A C 1
ATOM 1561 O O . SER A 1 191 ? 6.580 1.834 -0.324 1.00 87.50 191 SER A O 1
ATOM 1563 N N . CYS A 1 192 ? 4.672 0.884 0.379 1.00 87.56 192 CYS A N 1
ATOM 1564 C CA . CYS A 1 192 ? 4.541 -0.011 -0.766 1.00 87.56 192 CYS A CA 1
ATOM 1565 C C . CYS A 1 192 ? 4.356 0.782 -2.070 1.00 87.56 192 CYS A C 1
ATOM 1567 O O . CYS A 1 192 ? 5.078 0.561 -3.043 1.00 87.56 192 CYS A O 1
ATOM 1569 N N . LEU A 1 193 ? 3.485 1.795 -2.050 1.00 84.00 193 LEU A N 1
ATOM 1570 C CA . LEU A 1 193 ? 3.256 2.676 -3.196 1.00 84.00 193 LEU A CA 1
ATOM 1571 C C . LEU A 1 193 ? 4.509 3.476 -3.585 1.00 84.00 193 LEU A C 1
ATOM 1573 O O . LEU A 1 193 ? 4.863 3.527 -4.762 1.00 84.00 193 LEU A O 1
ATOM 1577 N N . PHE A 1 194 ? 5.213 4.063 -2.613 1.00 78.12 194 PHE A N 1
ATOM 1578 C CA . PHE A 1 194 ? 6.421 4.856 -2.873 1.00 78.12 194 PHE A CA 1
ATOM 1579 C C . PHE A 1 194 ? 7.617 4.008 -3.325 1.00 78.12 194 PHE A C 1
ATOM 1581 O O . PHE A 1 194 ? 8.421 4.458 -4.142 1.00 78.12 194 PHE A O 1
ATOM 1588 N N . ASN A 1 195 ? 7.747 2.781 -2.819 1.00 80.25 195 ASN A N 1
ATOM 1589 C CA . ASN A 1 195 ? 8.846 1.886 -3.182 1.00 80.25 195 ASN A CA 1
ATOM 1590 C C . ASN A 1 195 ? 8.601 1.130 -4.496 1.00 80.25 195 ASN A C 1
ATOM 1592 O O . ASN A 1 195 ? 9.488 0.399 -4.951 1.00 80.25 195 ASN A O 1
ATOM 1596 N N . TYR A 1 196 ? 7.435 1.294 -5.124 1.00 77.06 196 TYR A N 1
ATOM 1597 C CA . TYR A 1 196 ? 7.069 0.549 -6.317 1.00 77.06 196 TYR A CA 1
ATOM 1598 C C . TYR A 1 196 ? 7.876 0.974 -7.558 1.00 77.06 196 TYR A C 1
ATOM 1600 O O . TYR A 1 196 ? 7.708 2.059 -8.128 1.00 77.06 196 TYR A O 1
ATOM 1608 N N . LYS A 1 197 ? 8.726 0.063 -8.047 1.00 67.00 197 LYS A N 1
ATOM 1609 C CA . LYS A 1 197 ? 9.685 0.320 -9.139 1.00 67.00 197 LYS A CA 1
ATOM 1610 C C . LYS A 1 197 ? 9.243 -0.111 -10.539 1.00 67.00 197 LYS A C 1
ATOM 1612 O O . LYS A 1 197 ? 9.998 0.150 -11.464 1.00 67.00 197 LYS A O 1
ATOM 1617 N N . GLY A 1 198 ? 8.037 -0.653 -10.736 1.00 60.12 198 GLY A N 1
ATOM 1618 C CA . GLY A 1 198 ? 7.561 -0.928 -12.103 1.00 60.12 198 GLY A CA 1
ATOM 1619 C C . GLY A 1 198 ? 8.130 -2.185 -12.758 1.00 60.12 198 GLY A C 1
ATOM 1620 O O . GLY A 1 198 ? 8.441 -2.118 -13.940 1.00 60.12 198 GLY A O 1
ATOM 1621 N N . LYS A 1 199 ? 8.375 -3.256 -11.995 1.00 52.00 199 LYS A N 1
ATOM 1622 C CA . LYS A 1 199 ? 9.079 -4.451 -12.481 1.00 52.00 199 LYS A CA 1
ATOM 1623 C C . LYS A 1 199 ? 8.158 -5.644 -12.645 1.00 52.00 199 LYS A C 1
ATOM 1625 O O . LYS A 1 199 ? 7.413 -5.904 -11.677 1.00 52.00 199 LYS A O 1
#

Radius of gyration: 34.5 Å; chains: 1; bounding box: 87×21×84 Å

pLDDT: mean 78.99, std 15.28, range [38.81, 95.94]

Sequence (199 aa):
MVEDTIFIEQALDSLSNVPQAVSVFLNTSSPIYKSILDDIYKIATVIIASFNAWFAYVIFKLKNKKEDETKEADRKLALMKTLVLDYNLKHMYSFFDDLIVHLNELKQKNANKKDIEQHIQTDFKSLNESFINLLAAIDLNLHSELLQKSDNFRDKLVENIGDEGINLYVSQKYSELIEDPYCKFKQDMISCLFNYKGK